Protein AF-A0AAV3Y6D6-F1 (afdb_monomer)

Sequence (260 aa):
MPSSRRRRSGSYNSISSISNSSSQRLLNLTISRRFLTTCAPITVNADLSLRSMGPISELDMIYTLDCYFRQRWLDTRLAMNVSLENLTLGIKILERIWHPDTVFYNGQQSYLHAITSHNRFLRIAADGTVLFSQRLTIRATCVMHLENFPMDMQQCPLLFGSFAYSTDDVRYQWRYGPGGSIELAPDLRLSQFDLVGFPLTNYTGIVKGDHSKMMSGFQVFLKARALVARLKPVTEGFLQVFGRVSIQSATSSPEKERER

Solvent-accessible surface area (backbone atoms only — not comparable to full-atom values): 15493 Å² total; per-residue (Å²): 142,80,89,83,81,90,79,91,77,91,76,85,80,85,76,89,75,79,75,78,64,68,69,48,55,66,68,68,44,68,72,65,84,79,81,77,85,57,100,60,45,50,56,36,32,32,36,37,37,41,46,33,41,50,70,68,39,84,89,78,26,34,39,26,37,35,29,39,46,34,40,33,37,76,38,72,88,62,38,44,103,51,98,54,70,64,48,80,52,67,63,76,55,58,81,50,47,94,72,85,60,72,40,52,80,47,42,61,76,56,50,74,59,84,69,84,68,61,62,53,48,41,35,38,28,31,77,8,39,35,39,42,36,34,56,39,46,42,27,29,50,28,83,69,69,66,89,50,65,63,80,31,68,37,68,34,59,49,40,32,30,52,72,88,49,33,47,71,51,37,33,60,44,55,66,55,44,69,87,55,22,67,42,75,40,96,77,53,44,57,75,64,46,43,83,76,48,59,59,55,45,81,44,80,43,73,52,98,58,104,48,48,30,34,32,36,32,36,36,38,32,34,32,48,34,70,74,59,52,59,51,67,55,45,66,58,50,49,52,61,63,60,64,67,75,74,84,88,88,90,87,81,86,86,82,88,89,80,89,133

Structure (mmCIF, N/CA/C/O backbone):
data_AF-A0AAV3Y6D6-F1
#
_entry.id   AF-A0AAV3Y6D6-F1
#
loop_
_atom_site.group_PDB
_atom_site.id
_atom_site.type_symbol
_atom_site.label_atom_id
_atom_site.label_alt_id
_atom_site.label_comp_id
_atom_site.label_asym_id
_atom_site.label_entity_id
_atom_site.label_seq_id
_atom_site.pdbx_PDB_ins_code
_atom_site.Cartn_x
_atom_site.Cartn_y
_atom_site.Cartn_z
_atom_site.occupancy
_atom_site.B_iso_or_equiv
_atom_site.auth_seq_id
_atom_site.auth_comp_id
_atom_site.auth_asym_id
_atom_site.auth_atom_id
_atom_site.pdbx_PDB_model_num
ATOM 1 N N . MET A 1 1 ? 79.283 -13.242 9.926 1.00 30.81 1 MET A N 1
ATOM 2 C CA . MET A 1 1 ? 78.228 -12.205 9.965 1.00 30.81 1 MET A CA 1
ATOM 3 C C . MET A 1 1 ? 77.092 -12.649 9.042 1.00 30.81 1 MET A C 1
ATOM 5 O O . MET A 1 1 ? 77.331 -12.743 7.844 1.00 30.81 1 MET A O 1
ATOM 9 N N . PRO A 1 2 ? 75.943 -13.075 9.600 1.00 32.25 2 PRO A N 1
ATOM 10 C CA . PRO A 1 2 ? 74.917 -13.874 8.920 1.00 32.25 2 PRO A CA 1
ATOM 11 C C . PRO A 1 2 ? 73.614 -13.113 8.582 1.00 32.25 2 PRO A C 1
ATOM 13 O O . PRO A 1 2 ? 73.296 -12.115 9.218 1.00 32.25 2 PRO A O 1
ATOM 16 N N . SER A 1 3 ? 72.787 -13.744 7.727 1.00 24.27 3 SER A N 1
ATOM 17 C CA . SER A 1 3 ? 71.303 -13.663 7.670 1.00 24.27 3 SER A CA 1
ATOM 18 C C . SER A 1 3 ? 70.689 -12.356 7.097 1.00 24.27 3 SER A C 1
ATOM 20 O O . SER A 1 3 ? 71.276 -11.299 7.219 1.00 24.27 3 SER A O 1
ATOM 22 N N . SER A 1 4 ? 69.512 -12.290 6.455 1.00 27.69 4 SER A N 1
ATOM 23 C CA . SER A 1 4 ? 68.326 -13.151 6.495 1.00 27.69 4 SER A CA 1
ATOM 24 C C . SER A 1 4 ? 67.285 -12.800 5.395 1.00 27.69 4 SER A C 1
ATOM 26 O O . SER A 1 4 ? 67.116 -11.653 5.008 1.00 27.69 4 SER A O 1
ATOM 28 N N . ARG A 1 5 ? 66.563 -13.846 4.957 1.00 29.16 5 ARG A N 1
ATOM 29 C CA . ARG A 1 5 ? 65.108 -13.983 4.675 1.00 29.16 5 ARG A CA 1
ATOM 30 C C . ARG A 1 5 ? 64.307 -13.015 3.768 1.00 29.16 5 ARG A C 1
ATOM 32 O O . ARG A 1 5 ? 64.013 -11.875 4.095 1.00 29.16 5 ARG A O 1
ATOM 39 N N . ARG A 1 6 ? 63.705 -13.667 2.755 1.00 38.00 6 ARG A N 1
ATOM 40 C CA . ARG A 1 6 ? 62.405 -13.421 2.084 1.00 38.00 6 ARG A CA 1
ATOM 41 C C . ARG A 1 6 ? 61.330 -12.705 2.926 1.00 38.00 6 ARG A C 1
ATOM 43 O O . ARG A 1 6 ? 60.967 -13.197 3.994 1.00 38.00 6 ARG A O 1
ATOM 50 N N . ARG A 1 7 ? 60.608 -11.779 2.278 1.00 26.61 7 ARG A N 1
ATOM 51 C CA . ARG A 1 7 ? 59.138 -11.655 2.366 1.00 26.61 7 ARG A CA 1
ATOM 52 C C . ARG A 1 7 ? 58.535 -11.376 0.983 1.00 26.61 7 ARG A C 1
ATOM 54 O O . ARG A 1 7 ? 58.947 -10.455 0.294 1.00 26.61 7 ARG A O 1
ATOM 61 N N . ARG A 1 8 ? 57.559 -12.206 0.597 1.00 34.25 8 ARG A N 1
ATOM 62 C CA . ARG A 1 8 ? 56.572 -11.923 -0.455 1.00 34.25 8 ARG A CA 1
ATOM 63 C C . ARG A 1 8 ? 55.578 -10.900 0.103 1.00 34.25 8 ARG A C 1
ATOM 65 O O . ARG A 1 8 ? 55.049 -11.126 1.188 1.00 34.25 8 ARG A O 1
ATOM 72 N N . SER A 1 9 ? 55.262 -9.863 -0.659 1.00 27.67 9 SER A N 1
ATOM 73 C CA . SER A 1 9 ? 54.036 -9.076 -0.502 1.00 27.67 9 SER A CA 1
ATOM 74 C C . SER A 1 9 ? 53.507 -8.775 -1.896 1.00 27.67 9 SER A C 1
ATOM 76 O O . SER A 1 9 ? 54.205 -8.172 -2.709 1.00 27.67 9 SER A O 1
ATOM 78 N N . GLY A 1 10 ? 52.316 -9.298 -2.182 1.00 31.31 10 GLY A N 1
ATOM 79 C CA . GLY A 1 10 ? 51.640 -9.120 -3.456 1.00 31.31 10 GLY A CA 1
ATOM 80 C C . GLY A 1 10 ? 51.345 -7.652 -3.726 1.00 31.31 10 GLY A C 1
ATOM 81 O O . GLY A 1 10 ? 50.989 -6.905 -2.817 1.00 31.31 10 GLY A O 1
ATOM 82 N N . SER A 1 11 ? 51.475 -7.268 -4.990 1.00 26.91 11 SER A N 1
ATOM 83 C CA . SER A 1 11 ? 50.880 -6.047 -5.503 1.00 26.91 11 SER A CA 1
ATOM 84 C C . SER A 1 11 ? 49.980 -6.420 -6.671 1.00 26.91 11 SER A C 1
ATOM 86 O O . SER A 1 11 ? 50.333 -7.232 -7.523 1.00 26.91 11 SER A O 1
ATOM 88 N N . TYR A 1 12 ? 48.776 -5.881 -6.578 1.00 24.69 12 TYR A N 1
ATOM 89 C CA . TYR A 1 12 ? 47.593 -6.070 -7.391 1.00 24.69 12 TYR A CA 1
ATOM 90 C C . TYR A 1 12 ? 47.874 -6.143 -8.897 1.00 24.69 12 TYR A C 1
ATOM 92 O O . TYR A 1 12 ? 48.221 -5.144 -9.522 1.00 24.69 12 TYR A O 1
ATOM 100 N N . ASN A 1 13 ? 47.603 -7.304 -9.497 1.00 26.92 13 ASN A N 1
ATOM 101 C CA . ASN A 1 13 ? 47.315 -7.367 -10.923 1.00 26.92 13 ASN A CA 1
ATOM 102 C C . ASN A 1 13 ? 45.945 -6.724 -11.153 1.00 26.92 13 ASN A C 1
ATOM 104 O O . ASN A 1 13 ? 44.907 -7.252 -10.753 1.00 26.92 13 ASN A O 1
ATOM 108 N N . SER A 1 14 ? 45.969 -5.570 -11.806 1.00 33.50 14 SER A N 1
ATOM 109 C CA . SER A 1 14 ? 44.836 -4.951 -12.476 1.00 33.50 14 SER A CA 1
ATOM 110 C C . SER A 1 14 ? 44.269 -5.911 -13.526 1.00 33.50 14 SER A C 1
ATOM 112 O O . SER A 1 14 ? 44.719 -5.937 -14.669 1.00 33.50 14 SER A O 1
ATOM 114 N N . ILE A 1 15 ? 43.277 -6.713 -13.140 1.00 32.81 15 ILE A N 1
ATOM 115 C CA . ILE A 1 15 ? 42.399 -7.420 -14.077 1.00 32.81 15 ILE A CA 1
ATOM 116 C C . ILE A 1 15 ? 41.128 -6.583 -14.194 1.00 32.81 15 ILE A C 1
ATOM 118 O O . ILE A 1 15 ? 40.090 -6.850 -13.593 1.00 32.81 15 ILE A O 1
ATOM 122 N N . SER A 1 16 ? 41.248 -5.497 -14.949 1.00 33.62 16 SER A N 1
ATOM 123 C CA . SER A 1 16 ? 40.124 -4.753 -15.500 1.00 33.62 16 SER A CA 1
ATOM 124 C C . SER A 1 16 ? 39.615 -5.493 -16.737 1.00 33.62 16 SER A C 1
ATOM 126 O O . SER A 1 16 ? 39.924 -5.111 -17.862 1.00 33.62 16 SER A O 1
ATOM 128 N N . SER A 1 17 ? 38.873 -6.583 -16.547 1.00 33.78 17 SER A N 1
ATOM 129 C CA . SER A 1 17 ? 38.180 -7.258 -17.654 1.00 33.78 17 SER A CA 1
ATOM 130 C C . SER A 1 17 ? 37.093 -8.211 -17.156 1.00 33.78 17 SER A C 1
ATOM 132 O O . SER A 1 17 ? 37.104 -9.406 -17.431 1.00 33.78 17 SER A O 1
ATOM 134 N N . ILE A 1 18 ? 36.095 -7.670 -16.455 1.00 36.81 18 ILE A N 1
ATOM 135 C CA . ILE A 1 18 ? 34.784 -8.324 -16.357 1.00 36.81 18 ILE A CA 1
ATOM 136 C C . ILE A 1 18 ? 33.767 -7.419 -17.056 1.00 36.81 18 ILE A C 1
ATOM 138 O O . ILE A 1 18 ? 33.307 -6.420 -16.511 1.00 36.81 18 ILE A O 1
ATOM 142 N N . SER A 1 19 ? 33.526 -7.765 -18.324 1.00 35.34 19 SER A N 1
ATOM 143 C CA . SER A 1 19 ? 32.347 -7.490 -19.158 1.00 35.34 19 SER A CA 1
ATOM 144 C C . SER A 1 19 ? 31.499 -6.260 -18.795 1.00 35.34 19 SER A C 1
ATOM 146 O O . SER A 1 19 ? 30.517 -6.323 -18.055 1.00 35.34 19 SER A O 1
ATOM 148 N N . ASN A 1 20 ? 31.844 -5.153 -19.442 1.00 41.91 20 ASN A N 1
ATOM 149 C CA . ASN A 1 20 ? 31.208 -3.839 -19.391 1.00 41.91 20 ASN A CA 1
ATOM 150 C C . ASN A 1 20 ? 29.874 -3.733 -20.174 1.00 41.91 20 ASN A C 1
ATOM 152 O O . ASN A 1 20 ? 29.588 -2.690 -20.740 1.00 41.91 20 ASN A O 1
ATOM 156 N N . SER A 1 21 ? 29.027 -4.766 -20.246 1.00 46.66 21 SER A N 1
ATOM 157 C CA . SER A 1 21 ? 27.774 -4.677 -21.033 1.00 46.66 21 SER A CA 1
ATOM 158 C C . SER A 1 21 ? 26.508 -4.539 -20.180 1.00 46.66 21 SER A C 1
ATOM 160 O O . SER A 1 21 ? 25.654 -3.708 -20.487 1.00 46.66 21 SER A O 1
ATOM 162 N N . SER A 1 22 ? 26.392 -5.277 -19.074 1.00 48.16 22 SER A N 1
ATOM 163 C CA . SER A 1 22 ? 25.185 -5.259 -18.226 1.00 48.16 22 SER A CA 1
ATOM 164 C C . SER A 1 22 ? 25.216 -4.127 -17.193 1.00 48.16 22 SER A C 1
ATOM 166 O O . SER A 1 22 ? 24.250 -3.381 -17.041 1.00 48.16 22 SER A O 1
ATOM 168 N N . SER A 1 23 ? 26.360 -3.938 -16.528 1.00 44.88 23 SER A N 1
ATOM 169 C CA . SER A 1 23 ? 26.545 -2.909 -15.494 1.00 44.88 23 SER A CA 1
ATOM 170 C C . SER A 1 23 ? 26.607 -1.487 -16.067 1.00 44.88 23 SER A C 1
ATOM 172 O O . SER A 1 23 ? 26.213 -0.540 -15.392 1.00 44.88 23 SER A O 1
ATOM 174 N N . GLN A 1 24 ? 27.051 -1.326 -17.322 1.00 44.09 24 GLN A N 1
ATOM 175 C CA . GLN A 1 24 ? 27.096 -0.025 -18.005 1.00 44.09 24 GLN A CA 1
ATOM 176 C C . GLN A 1 24 ? 25.732 0.431 -18.541 1.00 44.09 24 GLN A C 1
ATOM 178 O O . GLN A 1 24 ? 25.458 1.629 -18.532 1.00 44.09 24 GLN A O 1
ATOM 183 N N . ARG A 1 25 ? 24.823 -0.487 -18.912 1.00 50.31 25 ARG A N 1
ATOM 184 C CA . ARG A 1 25 ? 23.432 -0.116 -19.250 1.00 50.31 25 ARG A CA 1
ATOM 185 C C . ARG A 1 25 ? 22.710 0.517 -18.061 1.00 50.31 25 ARG A C 1
ATOM 187 O O . ARG A 1 25 ? 22.011 1.507 -18.235 1.00 50.31 25 ARG A O 1
ATOM 194 N N . LEU A 1 26 ? 22.958 0.012 -16.850 1.00 50.72 26 LEU A N 1
ATOM 195 C CA . LEU A 1 26 ? 22.418 0.575 -15.607 1.00 50.72 26 LEU A CA 1
ATOM 196 C C . LEU A 1 26 ? 23.008 1.954 -15.252 1.00 50.72 26 LEU A C 1
ATOM 198 O O . LEU A 1 26 ? 22.409 2.685 -14.466 1.00 50.72 26 LEU A O 1
ATOM 202 N N . LEU A 1 27 ? 24.175 2.312 -15.801 1.00 49.69 27 LEU A N 1
ATOM 203 C CA . LEU A 1 27 ? 24.842 3.600 -15.571 1.00 49.69 27 LEU A CA 1
ATOM 204 C C . LEU A 1 27 ? 24.365 4.703 -16.534 1.00 49.69 27 LEU A C 1
ATOM 206 O O . LEU A 1 27 ? 24.405 5.867 -16.154 1.00 49.69 27 LEU A O 1
ATOM 210 N N . ASN A 1 28 ? 23.855 4.343 -17.720 1.00 46.78 28 ASN A N 1
ATOM 211 C CA . ASN A 1 28 ? 23.271 5.279 -18.696 1.00 46.78 28 ASN A CA 1
ATOM 212 C C . ASN A 1 28 ? 21.752 5.471 -18.552 1.00 46.78 28 ASN A C 1
ATOM 214 O O . ASN A 1 28 ? 21.153 6.226 -19.318 1.00 46.78 28 ASN A O 1
ATOM 218 N N . LEU A 1 29 ? 21.117 4.834 -17.563 1.00 50.53 29 LEU A N 1
ATOM 219 C CA . LEU A 1 29 ? 19.759 5.173 -17.134 1.00 50.53 29 LEU A CA 1
ATOM 220 C C . LEU A 1 29 ? 19.800 6.485 -16.338 1.00 50.53 29 LEU A C 1
ATOM 222 O O . LEU A 1 29 ? 19.485 6.532 -15.151 1.00 50.53 29 LEU A O 1
ATOM 226 N N . THR A 1 30 ? 20.218 7.572 -16.988 1.00 49.31 30 THR A N 1
ATOM 227 C CA . THR A 1 30 ? 19.942 8.919 -16.501 1.00 49.31 30 THR A CA 1
ATOM 228 C C . THR A 1 30 ? 18.428 9.025 -16.449 1.00 49.31 30 THR A C 1
ATOM 230 O O . THR A 1 30 ? 17.753 8.997 -17.478 1.00 49.31 30 THR A O 1
ATOM 233 N N . ILE A 1 31 ? 17.922 9.018 -15.219 1.00 50.78 31 ILE A N 1
ATOM 234 C CA . ILE A 1 31 ? 16.525 8.946 -14.807 1.00 50.78 31 ILE A CA 1
ATOM 235 C C . ILE A 1 31 ? 15.711 9.955 -15.616 1.00 50.78 31 ILE A C 1
ATOM 237 O O . ILE A 1 31 ? 15.596 11.128 -15.258 1.00 50.78 31 ILE A O 1
ATOM 241 N N . SER A 1 32 ? 15.144 9.498 -16.731 1.00 46.19 32 SER A N 1
ATOM 242 C CA . SER A 1 32 ? 14.140 10.253 -17.458 1.00 46.19 32 SER A CA 1
ATOM 243 C C . SER A 1 32 ? 12.895 10.257 -16.580 1.00 46.19 32 SER A C 1
ATOM 245 O O . SER A 1 32 ? 12.089 9.324 -16.570 1.00 46.19 32 SER A O 1
ATOM 247 N N . ARG A 1 33 ? 12.784 11.303 -15.757 1.00 50.53 33 ARG A N 1
ATOM 248 C CA . ARG A 1 33 ? 11.497 11.775 -15.258 1.00 50.53 33 ARG A CA 1
ATOM 249 C C . ARG A 1 33 ? 10.622 11.974 -16.498 1.00 50.53 33 ARG A C 1
ATOM 251 O O . ARG A 1 33 ? 10.912 12.873 -17.279 1.00 50.53 33 ARG A O 1
ATOM 258 N N . ARG A 1 34 ? 9.565 11.164 -16.622 1.00 53.56 34 ARG A N 1
ATOM 259 C CA . ARG A 1 34 ? 8.586 11.077 -17.729 1.00 53.56 34 ARG A CA 1
ATOM 260 C C . ARG A 1 34 ? 8.959 10.081 -18.830 1.00 53.56 34 ARG A C 1
ATOM 262 O O . ARG A 1 34 ? 9.468 10.444 -19.882 1.00 53.56 34 ARG A O 1
ATOM 269 N N . PHE A 1 35 ? 8.582 8.825 -18.612 1.00 48.88 35 PHE A N 1
ATOM 270 C CA . PHE A 1 35 ? 8.421 7.843 -19.680 1.00 48.88 35 PHE A CA 1
ATOM 271 C C . PHE A 1 35 ? 6.937 7.469 -19.762 1.00 48.88 35 PHE A C 1
ATOM 273 O O . PHE A 1 35 ? 6.498 6.488 -19.179 1.00 48.88 35 PHE A O 1
ATOM 280 N N . LEU A 1 36 ? 6.164 8.311 -20.447 1.00 50.81 36 LEU A N 1
ATOM 281 C CA . LEU A 1 36 ? 4.832 7.976 -20.963 1.00 50.81 36 LEU A CA 1
ATOM 282 C C . LEU A 1 36 ? 4.900 7.951 -22.494 1.00 50.81 36 LEU A C 1
ATOM 284 O O . LEU A 1 36 ? 4.102 8.568 -23.186 1.00 50.81 36 LEU A O 1
ATOM 288 N N . THR A 1 37 ? 5.944 7.328 -23.045 1.00 50.78 37 THR A N 1
ATOM 289 C CA . THR A 1 37 ? 6.105 7.175 -24.501 1.00 50.78 37 THR A CA 1
ATOM 290 C C . THR A 1 37 ? 5.348 5.959 -25.035 1.00 50.78 37 THR A C 1
ATOM 292 O O . THR A 1 37 ? 5.258 5.777 -26.246 1.00 50.78 37 THR A O 1
ATOM 295 N N . THR A 1 38 ? 4.776 5.131 -24.156 1.00 55.72 38 THR A N 1
ATOM 296 C CA . THR A 1 38 ? 3.831 4.079 -24.527 1.00 55.72 38 THR A CA 1
ATOM 297 C C . THR A 1 38 ? 2.415 4.627 -24.422 1.00 55.72 38 THR A C 1
ATOM 299 O O . THR A 1 38 ? 2.029 5.154 -23.387 1.00 55.72 38 THR A O 1
ATOM 302 N N . CYS A 1 39 ? 1.611 4.449 -25.471 1.00 66.31 39 CYS A N 1
ATOM 303 C CA . CYS A 1 39 ? 0.191 4.834 -25.502 1.00 66.31 39 CYS A CA 1
ATOM 304 C C . CYS A 1 39 ? -0.684 4.007 -24.524 1.00 66.31 39 CYS A C 1
ATOM 306 O O . CYS A 1 39 ? -1.899 4.161 -24.486 1.00 66.31 39 CYS A O 1
ATOM 308 N N . ALA A 1 40 ? -0.068 3.104 -23.750 1.00 83.50 40 ALA A N 1
ATOM 309 C CA . ALA A 1 40 ? -0.715 2.223 -22.792 1.00 83.50 40 ALA A CA 1
ATOM 310 C C . ALA A 1 40 ? -0.155 2.442 -21.370 1.00 83.50 40 ALA A C 1
ATOM 312 O O . ALA A 1 40 ? 1.062 2.616 -21.224 1.00 83.50 40 ALA A O 1
ATOM 313 N N . PRO A 1 41 ? -1.015 2.372 -20.337 1.00 86.88 41 PRO A N 1
ATOM 314 C CA . PRO A 1 41 ? -0.625 2.547 -18.942 1.00 86.88 41 PRO A CA 1
ATOM 315 C C . PRO A 1 41 ? 0.241 1.400 -18.428 1.00 86.88 41 PRO A C 1
ATOM 317 O O . PRO A 1 41 ? 0.026 0.226 -18.749 1.00 86.88 41 PRO A O 1
ATOM 320 N N . ILE A 1 42 ? 1.156 1.729 -17.520 1.00 89.25 42 ILE A N 1
ATOM 321 C CA . ILE A 1 42 ? 1.931 0.745 -16.768 1.00 89.25 42 ILE A CA 1
ATOM 322 C C . ILE A 1 42 ? 1.015 0.090 -15.738 1.00 89.25 42 ILE A C 1
ATOM 324 O O . ILE A 1 42 ? 0.429 0.749 -14.878 1.00 89.25 42 ILE A O 1
ATOM 328 N N . THR A 1 43 ? 0.910 -1.233 -15.803 1.00 91.50 43 THR A N 1
ATOM 329 C CA . THR A 1 43 ? 0.116 -1.997 -14.842 1.00 91.50 43 THR A CA 1
ATOM 330 C C . THR A 1 43 ? 0.992 -2.464 -13.681 1.00 91.50 43 THR A C 1
ATOM 332 O O . THR A 1 43 ? 1.979 -3.173 -13.881 1.00 91.50 43 THR A O 1
ATOM 335 N N . VAL A 1 44 ? 0.626 -2.062 -12.464 1.00 93.00 44 VAL A N 1
ATOM 336 C CA . VAL A 1 44 ? 1.310 -2.409 -11.216 1.00 93.00 44 VAL A CA 1
ATOM 337 C C . VAL A 1 44 ? 0.484 -3.447 -10.463 1.00 93.00 44 VAL A C 1
ATOM 339 O O . VAL A 1 44 ? -0.590 -3.163 -9.931 1.00 93.00 44 VAL A O 1
ATOM 342 N N . ASN A 1 45 ? 1.015 -4.664 -10.392 1.00 93.81 45 ASN A N 1
ATOM 343 C CA . ASN A 1 45 ? 0.413 -5.784 -9.684 1.00 93.81 45 ASN A CA 1
ATOM 344 C C . ASN A 1 45 ? 0.821 -5.743 -8.215 1.00 93.81 45 ASN A C 1
ATOM 346 O O . ASN A 1 45 ? 1.983 -5.997 -7.886 1.00 93.81 45 ASN A O 1
ATOM 350 N N . ALA A 1 46 ? -0.135 -5.456 -7.342 1.00 92.75 46 ALA A N 1
ATOM 351 C CA . ALA A 1 46 ? 0.065 -5.402 -5.906 1.00 92.75 46 ALA A CA 1
ATOM 352 C C . ALA A 1 46 ? -0.421 -6.683 -5.219 1.00 92.75 46 ALA A C 1
ATOM 354 O O . ALA A 1 46 ? -1.402 -7.317 -5.626 1.00 92.75 46 ALA A O 1
ATOM 355 N N . ASP A 1 47 ? 0.268 -7.049 -4.148 1.00 92.81 47 ASP A N 1
ATOM 356 C CA . ASP A 1 47 ? -0.174 -8.057 -3.199 1.00 92.81 47 ASP A CA 1
ATOM 357 C C . ASP A 1 47 ? 0.447 -7.790 -1.819 1.00 92.81 47 ASP A C 1
ATOM 359 O O . ASP A 1 47 ? 1.458 -7.089 -1.691 1.00 92.81 47 ASP A O 1
ATOM 363 N N . LEU A 1 48 ? -0.195 -8.297 -0.772 1.00 90.38 48 LEU A N 1
ATOM 364 C CA . LEU A 1 48 ? 0.108 -7.942 0.608 1.00 90.38 48 LEU A CA 1
ATOM 365 C C . LEU A 1 48 ? 0.214 -9.200 1.464 1.00 90.38 48 LEU A C 1
ATOM 367 O O . LEU A 1 48 ? -0.639 -10.076 1.392 1.00 90.38 48 LEU A O 1
ATOM 371 N N . SER A 1 49 ? 1.247 -9.277 2.299 1.00 91.50 49 SER A N 1
ATOM 372 C CA . SER A 1 49 ? 1.361 -10.304 3.335 1.00 91.50 49 SER A CA 1
ATOM 373 C C . SER A 1 49 ? 1.221 -9.658 4.709 1.00 91.50 49 SER A C 1
ATOM 375 O O . SER A 1 49 ? 2.079 -8.875 5.122 1.00 91.50 49 SER A O 1
ATOM 377 N N . LEU A 1 50 ? 0.116 -9.942 5.398 1.00 89.94 50 LEU A N 1
ATOM 378 C CA . LEU A 1 50 ? -0.218 -9.365 6.696 1.00 89.94 50 LEU A CA 1
ATOM 379 C C . LEU A 1 50 ? 0.498 -10.137 7.807 1.00 89.94 50 LEU A C 1
ATOM 381 O O . LEU A 1 50 ? 0.325 -11.347 7.940 1.00 89.94 50 LEU A O 1
ATOM 385 N N . ARG A 1 51 ? 1.300 -9.436 8.613 1.00 89.94 51 ARG A N 1
ATOM 386 C CA . ARG A 1 51 ? 2.098 -10.018 9.705 1.00 89.94 51 ARG A CA 1
ATOM 387 C C . ARG A 1 51 ? 1.454 -9.779 11.062 1.00 89.94 51 ARG A C 1
ATOM 389 O O . ARG A 1 51 ? 1.409 -10.682 11.896 1.00 89.94 51 ARG A O 1
ATOM 396 N N . SER A 1 52 ? 0.947 -8.575 11.288 1.00 88.88 52 SER A N 1
ATOM 397 C CA . SER A 1 52 ? 0.191 -8.251 12.493 1.00 88.88 52 SER A CA 1
ATOM 398 C C . SER A 1 52 ? -0.768 -7.096 12.255 1.00 88.88 52 SER A C 1
ATOM 400 O O . SER A 1 52 ? -0.616 -6.303 11.323 1.00 88.88 52 SER A O 1
ATOM 402 N N . MET A 1 53 ? -1.764 -7.008 13.129 1.00 86.75 53 MET A N 1
ATOM 403 C CA . MET A 1 53 ? -2.696 -5.895 13.183 1.00 86.75 53 MET A CA 1
ATOM 404 C C . MET A 1 53 ? -2.881 -5.450 14.632 1.00 86.75 53 MET A C 1
ATOM 406 O O . MET A 1 53 ? -3.158 -6.262 15.518 1.00 86.75 53 MET A O 1
ATOM 410 N N . GLY A 1 54 ? -2.720 -4.152 14.861 1.00 79.69 54 GLY A N 1
ATOM 411 C CA . GLY A 1 54 ? -2.829 -3.512 16.165 1.00 79.69 54 GLY A CA 1
ATOM 412 C C . GLY A 1 54 ? -1.662 -2.559 16.462 1.00 79.69 54 GLY A C 1
ATOM 413 O O . GLY A 1 54 ? -0.603 -2.669 15.839 1.00 79.69 54 GLY A O 1
ATOM 414 N N . PRO A 1 55 ? -1.829 -1.625 17.417 1.00 82.88 55 PRO A N 1
ATOM 415 C CA . PRO A 1 55 ? -3.052 -1.351 18.178 1.00 82.88 55 PRO A CA 1
ATOM 416 C C . PRO A 1 55 ? -4.130 -0.654 17.332 1.00 82.88 55 PRO A C 1
ATOM 418 O O . PRO A 1 55 ? -3.835 -0.035 16.304 1.00 82.88 55 PRO A O 1
ATOM 421 N N . ILE A 1 56 ? -5.381 -0.785 17.772 1.00 86.62 56 ILE A N 1
ATOM 422 C CA . ILE A 1 56 ? -6.540 -0.078 17.221 1.00 86.62 56 ILE A CA 1
ATOM 423 C C . ILE A 1 56 ? -7.008 0.909 18.291 1.00 86.62 56 ILE A C 1
ATOM 425 O O . ILE A 1 56 ? -7.197 0.511 19.438 1.00 86.62 56 ILE A O 1
ATOM 429 N N . SER A 1 57 ? -7.127 2.183 17.926 1.00 87.25 57 SER A N 1
ATOM 430 C CA . SER A 1 57 ? -7.622 3.256 18.789 1.00 87.25 57 SER A CA 1
ATOM 431 C C . SER A 1 57 ? -9.039 3.604 18.356 1.00 87.25 57 SER A C 1
ATOM 433 O O . SER A 1 57 ? -9.235 4.198 17.294 1.00 87.25 57 SER A O 1
ATOM 435 N N . GLU A 1 58 ? -10.020 3.219 19.170 1.00 86.81 58 GLU A N 1
ATOM 436 C CA . GLU A 1 58 ? -11.425 3.581 18.966 1.00 86.81 58 GLU A CA 1
ATOM 437 C C . GLU A 1 58 ? -11.657 5.086 19.198 1.00 86.81 58 GLU A C 1
ATOM 439 O O . GLU A 1 58 ? -12.547 5.672 18.591 1.00 86.81 58 GLU A O 1
ATOM 444 N N . LEU A 1 59 ? -10.829 5.723 20.041 1.00 87.50 59 LEU A N 1
ATOM 445 C CA . LEU A 1 59 ? -10.885 7.163 20.322 1.00 87.50 59 LEU A CA 1
ATOM 446 C C . LEU A 1 59 ? -10.368 7.995 19.146 1.00 87.50 59 LEU A C 1
ATOM 448 O O . LEU A 1 59 ? -11.011 8.959 18.741 1.00 87.50 59 LEU A O 1
ATOM 452 N N . ASP A 1 60 ? -9.216 7.611 18.588 1.00 87.88 60 ASP A N 1
ATOM 453 C CA . ASP A 1 60 ? -8.592 8.355 17.488 1.00 87.88 60 ASP A CA 1
ATOM 454 C C . ASP A 1 60 ? -9.111 7.924 16.113 1.00 87.88 60 ASP A C 1
ATOM 456 O O . ASP A 1 60 ? -8.753 8.538 15.109 1.00 87.88 60 ASP A O 1
ATOM 460 N N . MET A 1 61 ? -9.924 6.862 16.045 1.00 90.06 61 MET A N 1
ATOM 461 C CA . MET A 1 61 ? -10.400 6.267 14.792 1.00 90.06 61 MET A CA 1
ATOM 462 C C . MET A 1 61 ? -9.234 5.795 13.902 1.00 90.06 61 MET A C 1
ATOM 464 O O . MET A 1 61 ? -9.216 6.009 12.687 1.00 90.06 61 MET A O 1
ATOM 468 N N . ILE A 1 62 ? -8.220 5.162 14.507 1.00 87.75 62 ILE A N 1
ATOM 469 C CA . ILE A 1 62 ? -6.984 4.723 13.834 1.00 87.75 62 ILE A CA 1
ATOM 470 C C . ILE A 1 62 ? -6.757 3.234 14.062 1.00 87.75 62 ILE A C 1
ATOM 472 O O . ILE A 1 62 ? -6.895 2.727 15.173 1.00 87.75 62 ILE A O 1
ATOM 476 N N . TYR A 1 63 ? -6.292 2.543 13.027 1.00 87.75 63 TYR A N 1
ATOM 477 C CA . TYR A 1 63 ? -5.743 1.200 13.150 1.00 87.75 63 TYR A CA 1
ATOM 478 C C . TYR A 1 63 ? -4.328 1.124 12.581 1.00 87.75 63 TYR A C 1
ATOM 480 O O . TYR A 1 63 ? -3.950 1.872 11.678 1.00 87.75 63 TYR A O 1
ATOM 488 N N . THR A 1 64 ? -3.537 0.206 13.133 1.00 87.75 64 THR A N 1
ATOM 489 C CA . THR A 1 64 ? -2.160 -0.045 12.701 1.00 87.75 64 THR A CA 1
ATOM 490 C C . THR A 1 64 ? -2.045 -1.443 12.110 1.00 87.75 64 THR A C 1
ATOM 492 O O . THR A 1 64 ? -2.588 -2.399 12.665 1.00 87.75 64 THR A O 1
ATOM 495 N N . LEU A 1 65 ? -1.328 -1.576 10.999 1.00 87.62 65 LEU A N 1
ATOM 496 C CA . LEU A 1 65 ? -1.052 -2.852 10.343 1.00 87.62 65 LEU A CA 1
ATOM 497 C C . LEU A 1 65 ? 0.439 -2.977 10.010 1.00 87.62 65 LEU A C 1
ATOM 499 O O . LEU A 1 65 ? 1.036 -2.032 9.502 1.00 87.62 65 LEU A O 1
ATOM 503 N N . ASP A 1 66 ? 1.030 -4.141 10.272 1.00 89.06 66 ASP A N 1
ATOM 504 C CA . ASP A 1 66 ? 2.387 -4.498 9.840 1.00 89.06 66 ASP A CA 1
ATOM 505 C C . ASP A 1 66 ? 2.277 -5.533 8.722 1.00 89.06 66 ASP A C 1
ATOM 507 O O . ASP A 1 66 ? 1.669 -6.600 8.882 1.00 89.06 66 ASP A O 1
ATOM 511 N N . CYS A 1 67 ? 2.839 -5.211 7.564 1.00 89.19 67 CYS A N 1
ATOM 512 C CA . CYS A 1 67 ? 2.740 -6.055 6.386 1.00 89.19 67 CYS A CA 1
ATOM 513 C C . CYS A 1 67 ? 3.993 -5.991 5.515 1.00 89.19 67 CYS A C 1
ATOM 515 O O . CYS A 1 67 ? 4.760 -5.027 5.542 1.00 89.19 67 CYS A O 1
ATOM 517 N N . TYR A 1 68 ? 4.168 -7.011 4.681 1.00 91.56 68 TYR A N 1
ATOM 518 C CA . TYR A 1 68 ? 5.002 -6.910 3.492 1.00 91.56 68 TYR A CA 1
ATOM 519 C C . TYR A 1 68 ? 4.129 -6.502 2.313 1.00 91.56 68 TYR A C 1
ATOM 521 O O . TYR A 1 68 ? 3.232 -7.241 1.911 1.00 91.56 68 TYR A O 1
ATOM 529 N N . PHE A 1 69 ? 4.415 -5.338 1.745 1.00 91.56 69 PHE A N 1
ATOM 530 C CA . PHE A 1 69 ? 3.758 -4.845 0.547 1.00 91.56 69 PHE A CA 1
ATOM 531 C C . PHE A 1 69 ? 4.632 -5.138 -0.670 1.00 91.56 69 PHE A C 1
ATOM 533 O O . PHE A 1 69 ? 5.787 -4.701 -0.734 1.00 91.56 69 PHE A O 1
ATOM 540 N N . ARG A 1 70 ? 4.089 -5.908 -1.616 1.00 94.06 70 ARG A N 1
ATOM 541 C CA . ARG A 1 70 ? 4.786 -6.385 -2.810 1.00 94.06 70 ARG A CA 1
ATOM 542 C C . ARG A 1 70 ? 4.153 -5.754 -4.044 1.00 94.06 70 ARG A C 1
ATOM 544 O O . ARG A 1 70 ? 2.938 -5.761 -4.205 1.00 94.06 70 ARG A O 1
ATOM 551 N N . GLN A 1 71 ? 4.995 -5.222 -4.917 1.00 94.31 71 GLN A N 1
ATOM 552 C CA . GLN A 1 71 ? 4.609 -4.596 -6.173 1.00 94.31 71 GLN A CA 1
ATOM 553 C C . GLN A 1 71 ? 5.380 -5.238 -7.317 1.00 94.31 71 GLN A C 1
ATOM 555 O O . GLN A 1 71 ? 6.582 -5.494 -7.195 1.00 94.31 71 GLN A O 1
ATOM 560 N N . ARG A 1 72 ? 4.691 -5.500 -8.429 1.00 95.25 72 ARG A N 1
ATOM 561 C CA . ARG A 1 72 ? 5.299 -6.000 -9.661 1.00 95.25 72 ARG A CA 1
ATOM 562 C C . ARG A 1 72 ? 4.879 -5.177 -10.859 1.00 95.25 72 ARG A C 1
ATOM 564 O O . ARG A 1 72 ? 3.689 -4.975 -11.066 1.00 95.25 72 ARG A O 1
ATOM 571 N N . TRP A 1 73 ? 5.848 -4.758 -11.656 1.00 93.94 73 TRP A N 1
ATOM 572 C CA . TRP A 1 73 ? 5.614 -4.083 -12.928 1.00 93.94 73 TRP A CA 1
ATOM 573 C C . TRP A 1 73 ? 6.632 -4.567 -13.955 1.00 93.94 73 TRP A C 1
ATOM 575 O O . TRP A 1 73 ? 7.702 -5.060 -13.596 1.00 93.94 73 TRP A O 1
ATOM 585 N N . LEU A 1 74 ? 6.286 -4.440 -15.229 1.00 91.62 74 LEU A N 1
ATOM 586 C CA . LEU A 1 74 ? 7.177 -4.761 -16.334 1.00 91.62 74 LEU A CA 1
ATOM 587 C C . LEU A 1 74 ? 7.929 -3.498 -16.760 1.00 91.62 74 LEU A C 1
ATOM 589 O O . LEU A 1 74 ? 7.301 -2.497 -17.100 1.00 91.62 74 LEU A O 1
ATOM 593 N N . ASP A 1 75 ? 9.261 -3.549 -16.768 1.00 88.62 75 ASP A N 1
ATOM 594 C CA . ASP A 1 75 ? 10.110 -2.526 -17.382 1.00 88.62 75 ASP A CA 1
ATOM 595 C C . ASP A 1 75 ? 11.032 -3.191 -18.408 1.00 88.62 75 ASP A C 1
ATOM 597 O O . ASP A 1 75 ? 12.064 -3.778 -18.078 1.00 88.62 75 ASP A O 1
ATOM 601 N N . THR A 1 76 ? 10.662 -3.084 -19.684 1.00 86.50 76 THR A N 1
ATOM 602 C CA . THR A 1 76 ? 11.375 -3.727 -20.799 1.00 86.50 76 THR A CA 1
ATOM 603 C C . THR A 1 76 ? 12.815 -3.236 -20.963 1.00 86.50 76 THR A C 1
ATOM 605 O O . THR A 1 76 ? 13.633 -3.926 -21.565 1.00 86.50 76 THR A O 1
ATOM 608 N N . ARG A 1 77 ? 13.177 -2.077 -20.394 1.00 84.25 77 ARG A N 1
ATOM 609 C CA . ARG A 1 77 ? 14.554 -1.547 -20.421 1.00 84.25 77 ARG A CA 1
ATOM 610 C C . ARG A 1 77 ? 15.485 -2.305 -19.479 1.00 84.25 77 ARG A C 1
ATOM 612 O O . ARG A 1 77 ? 16.701 -2.273 -19.663 1.00 84.25 77 ARG A O 1
ATOM 619 N N . LEU A 1 78 ? 14.913 -2.953 -18.465 1.00 84.75 78 LEU A N 1
ATOM 620 C CA . LEU A 1 78 ? 15.624 -3.778 -17.492 1.00 84.75 78 LEU A CA 1
ATOM 621 C C . LEU A 1 78 ? 15.689 -5.250 -17.920 1.00 84.75 78 LEU A C 1
ATOM 623 O O . LEU A 1 78 ? 16.292 -6.052 -17.208 1.00 84.75 78 LEU A O 1
ATOM 627 N N . ALA A 1 79 ? 15.106 -5.602 -19.072 1.00 85.38 79 ALA A N 1
ATOM 628 C CA . ALA A 1 79 ? 15.214 -6.938 -19.638 1.00 85.38 79 ALA A CA 1
ATOM 629 C C . ALA A 1 79 ? 16.680 -7.276 -19.944 1.00 85.38 79 ALA A C 1
ATOM 631 O O . ALA A 1 79 ? 17.444 -6.466 -20.486 1.00 85.38 79 ALA A O 1
ATOM 632 N N . MET A 1 80 ? 17.082 -8.487 -19.573 1.00 80.19 80 MET A N 1
ATOM 633 C CA . MET A 1 80 ? 18.457 -8.957 -19.687 1.00 80.19 80 MET A CA 1
ATOM 634 C C . MET A 1 80 ? 18.528 -10.091 -20.703 1.00 80.19 80 MET A C 1
ATOM 636 O O . MET A 1 80 ? 17.833 -11.092 -20.575 1.00 80.19 80 MET A O 1
ATOM 640 N N . ASN A 1 81 ? 19.453 -9.992 -21.657 1.00 70.38 81 ASN A N 1
ATOM 641 C CA . ASN A 1 81 ? 19.745 -11.068 -22.615 1.00 70.38 81 ASN A CA 1
ATOM 642 C C . ASN A 1 81 ? 20.641 -12.161 -21.995 1.00 70.38 81 ASN A C 1
ATOM 644 O O . ASN A 1 81 ? 21.585 -12.627 -22.628 1.00 70.38 81 ASN A O 1
ATOM 648 N N . VAL A 1 82 ? 20.421 -12.509 -20.727 1.00 67.69 82 VAL A N 1
ATOM 649 C CA . VAL A 1 82 ? 21.269 -13.439 -19.970 1.00 67.69 82 VAL A CA 1
ATOM 650 C C . VAL A 1 82 ? 20.425 -14.631 -19.530 1.00 67.69 82 VAL A C 1
ATOM 652 O O . VAL A 1 82 ? 19.291 -14.454 -19.108 1.00 67.69 82 VAL A O 1
ATOM 655 N N . SER A 1 83 ? 21.000 -15.837 -19.557 1.00 67.12 83 SER A N 1
ATOM 656 C CA . SER A 1 83 ? 20.365 -17.093 -19.106 1.00 67.12 83 SER A CA 1
ATOM 657 C C . SER A 1 83 ? 20.064 -17.157 -17.593 1.00 67.12 83 SER A C 1
ATOM 659 O O . SER A 1 83 ? 19.723 -18.219 -17.075 1.00 67.12 83 SER A O 1
ATOM 661 N N . LEU A 1 84 ? 20.241 -16.058 -16.856 1.00 66.38 84 LEU A N 1
ATOM 662 C CA . LEU A 1 84 ? 19.913 -15.977 -15.436 1.00 66.38 84 LEU A CA 1
ATOM 663 C C . LEU A 1 84 ? 18.425 -15.667 -15.298 1.00 66.38 84 LEU A C 1
ATOM 665 O O . LEU A 1 84 ? 17.976 -14.607 -15.723 1.00 66.38 84 LEU A O 1
ATOM 669 N N . GLU A 1 85 ? 17.672 -16.559 -14.659 1.00 70.31 85 GLU A N 1
ATOM 670 C CA . GLU A 1 85 ? 16.225 -16.383 -14.496 1.00 70.31 85 GLU A CA 1
ATOM 671 C C . GLU A 1 85 ? 15.869 -15.160 -13.638 1.00 70.31 85 GLU A C 1
ATOM 673 O O . GLU A 1 85 ? 14.867 -14.492 -13.890 1.00 70.31 85 GLU A O 1
ATOM 678 N N . ASN A 1 86 ? 16.678 -14.858 -12.614 1.00 73.44 86 ASN A N 1
ATOM 679 C CA . ASN A 1 86 ? 16.416 -13.779 -11.667 1.00 73.44 86 ASN A CA 1
ATOM 680 C C . ASN A 1 86 ? 17.710 -13.142 -11.147 1.00 73.44 86 ASN A C 1
ATOM 682 O O . ASN A 1 86 ? 18.610 -13.841 -10.681 1.00 73.44 86 ASN A O 1
ATOM 686 N N . LEU A 1 87 ? 17.759 -11.808 -11.131 1.00 76.62 87 LEU A N 1
ATOM 687 C CA . LEU A 1 87 ? 18.828 -11.030 -10.511 1.00 76.62 87 LEU A CA 1
ATOM 688 C C . LEU A 1 87 ? 18.306 -10.340 -9.247 1.00 76.62 87 LEU A C 1
ATOM 690 O O . LEU A 1 87 ? 17.419 -9.485 -9.303 1.00 76.62 87 LEU A O 1
ATOM 694 N N . THR A 1 88 ? 18.870 -10.706 -8.099 1.00 77.31 88 THR A N 1
ATOM 695 C CA . THR A 1 88 ? 18.626 -10.016 -6.828 1.00 77.31 88 THR A CA 1
ATOM 696 C C . THR A 1 88 ? 19.632 -8.883 -6.689 1.00 77.31 88 THR A C 1
ATOM 698 O O . THR A 1 88 ? 20.839 -9.123 -6.675 1.00 77.31 88 THR A O 1
ATOM 701 N N . LEU A 1 89 ? 19.144 -7.647 -6.594 1.00 74.06 89 LEU A N 1
ATOM 702 C CA . LEU A 1 89 ? 19.985 -6.453 -6.533 1.00 74.06 89 LEU A CA 1
ATOM 703 C C . LEU A 1 89 ? 19.885 -5.776 -5.168 1.00 74.06 89 LEU A C 1
ATOM 705 O O . LEU A 1 89 ? 18.858 -5.824 -4.493 1.00 74.06 89 LEU A O 1
ATOM 709 N N . GLY A 1 90 ? 20.962 -5.095 -4.775 1.00 74.31 90 GLY A N 1
ATOM 710 C CA . GLY A 1 90 ? 20.945 -4.230 -3.600 1.00 74.31 90 GLY A CA 1
ATOM 711 C C . GLY A 1 90 ? 20.008 -3.037 -3.803 1.00 74.31 90 GLY A C 1
ATOM 712 O O . GLY A 1 90 ? 19.934 -2.477 -4.895 1.00 74.31 90 GLY A O 1
ATOM 713 N N . ILE A 1 91 ? 19.345 -2.596 -2.730 1.00 76.94 91 ILE A N 1
ATOM 714 C CA . ILE A 1 91 ? 18.304 -1.553 -2.774 1.00 76.94 91 ILE A CA 1
ATOM 715 C C . ILE A 1 91 ? 18.755 -0.220 -3.397 1.00 76.94 91 ILE A C 1
ATOM 717 O O . ILE A 1 91 ? 17.927 0.513 -3.925 1.00 76.94 91 ILE A O 1
ATOM 721 N N . LYS A 1 92 ? 20.062 0.077 -3.408 1.00 78.81 92 LYS A N 1
ATOM 722 C CA . LYS A 1 92 ? 20.637 1.289 -4.022 1.00 78.81 92 LYS A CA 1
ATOM 723 C C . LYS A 1 92 ? 20.314 1.432 -5.513 1.00 78.81 92 LYS A C 1
ATOM 725 O O . LYS A 1 92 ? 20.322 2.542 -6.030 1.00 78.81 92 LYS A O 1
ATOM 730 N N . ILE A 1 93 ? 20.024 0.333 -6.216 1.00 80.06 93 ILE A N 1
ATOM 731 C CA . ILE A 1 93 ? 19.616 0.411 -7.624 1.00 80.06 93 ILE A CA 1
ATOM 732 C C . ILE A 1 93 ? 18.222 1.035 -7.793 1.00 80.06 93 ILE A C 1
ATOM 734 O O . ILE A 1 93 ? 17.950 1.607 -8.843 1.00 80.06 93 ILE A O 1
ATOM 738 N N . LEU A 1 94 ? 17.363 0.980 -6.764 1.00 79.69 94 LEU A N 1
ATOM 739 C CA . LEU A 1 94 ? 16.011 1.547 -6.800 1.00 79.69 94 LEU A CA 1
ATOM 740 C C . LEU A 1 94 ? 16.030 3.064 -7.036 1.00 79.69 94 LEU A C 1
ATOM 742 O O . LEU A 1 94 ? 15.130 3.594 -7.672 1.00 79.69 94 LEU A O 1
ATOM 746 N N . GLU A 1 95 ? 17.081 3.751 -6.581 1.00 80.69 95 GLU A N 1
ATOM 747 C CA . GLU A 1 95 ? 17.280 5.188 -6.815 1.00 80.69 95 GLU A CA 1
ATOM 748 C C . GLU A 1 95 ? 17.583 5.515 -8.284 1.00 80.69 95 GLU A C 1
ATOM 750 O O . GLU A 1 95 ? 17.440 6.660 -8.699 1.00 80.69 95 GLU A O 1
ATOM 755 N N . ARG A 1 96 ? 18.006 4.520 -9.075 1.00 81.62 96 ARG A N 1
ATOM 756 C CA . ARG A 1 96 ? 18.398 4.676 -10.484 1.00 81.62 96 ARG A CA 1
ATOM 757 C C . ARG A 1 96 ? 17.335 4.209 -11.470 1.00 81.62 96 ARG A C 1
ATOM 759 O O . ARG A 1 96 ? 17.446 4.500 -12.657 1.00 81.62 96 ARG A O 1
ATOM 766 N N . ILE A 1 97 ? 16.326 3.481 -11.000 1.00 84.94 97 ILE A N 1
ATOM 767 C CA . ILE A 1 97 ? 15.233 2.982 -11.834 1.00 84.94 97 ILE A CA 1
ATOM 768 C C . ILE A 1 97 ? 13.932 3.693 -11.484 1.00 84.94 97 ILE A C 1
ATOM 770 O O . ILE A 1 97 ? 13.724 4.165 -10.365 1.00 84.94 97 ILE A O 1
ATOM 774 N N . TRP A 1 98 ? 13.029 3.752 -12.457 1.00 87.50 98 TRP A N 1
ATOM 775 C CA . TRP A 1 98 ? 11.670 4.187 -12.178 1.00 87.50 98 TRP A CA 1
ATOM 776 C C . TRP A 1 98 ? 10.983 3.165 -11.266 1.00 87.50 98 TRP A C 1
ATOM 778 O O . TRP A 1 98 ? 11.114 1.956 -11.462 1.00 87.50 98 TRP A O 1
ATOM 788 N N . HIS A 1 99 ? 10.253 3.663 -10.277 1.00 87.44 99 HIS A N 1
ATOM 789 C CA . HIS A 1 99 ? 9.398 2.873 -9.405 1.00 87.44 99 HIS A CA 1
ATOM 790 C C . HIS A 1 99 ? 8.103 3.653 -9.142 1.00 87.44 99 HIS A C 1
ATOM 792 O O . HIS A 1 99 ? 8.124 4.889 -9.148 1.00 87.44 99 HIS A O 1
ATOM 798 N N . PRO A 1 100 ? 6.977 2.954 -8.933 1.00 88.50 100 PRO A N 1
ATOM 799 C CA . PRO A 1 100 ? 5.693 3.592 -8.682 1.00 88.50 100 PRO A CA 1
ATOM 800 C C . PRO A 1 100 ? 5.699 4.400 -7.377 1.00 88.50 100 PRO A C 1
ATOM 802 O O . PRO A 1 100 ? 6.258 3.994 -6.358 1.00 88.50 100 PRO A O 1
ATOM 805 N N . ASP A 1 101 ? 5.019 5.540 -7.407 1.00 86.25 101 ASP A N 1
ATOM 806 C CA . ASP A 1 101 ? 4.859 6.492 -6.306 1.00 86.25 101 ASP A CA 1
ATOM 807 C C . ASP A 1 101 ? 3.636 6.151 -5.436 1.00 86.25 101 ASP A C 1
ATOM 809 O O . ASP A 1 101 ? 2.725 6.959 -5.240 1.00 86.25 101 ASP A O 1
ATOM 813 N N . THR A 1 102 ? 3.583 4.911 -4.945 1.00 87.31 102 THR A N 1
ATOM 814 C CA . THR A 1 102 ? 2.430 4.421 -4.184 1.00 87.31 102 THR A CA 1
ATOM 815 C C . THR A 1 102 ? 2.264 5.167 -2.862 1.00 87.31 102 THR A C 1
ATOM 817 O O . THR A 1 102 ? 3.164 5.163 -2.021 1.00 87.31 102 THR A O 1
ATOM 820 N N . VAL A 1 103 ? 1.078 5.730 -2.645 1.00 85.06 103 VAL A N 1
ATOM 821 C CA . VAL A 1 103 ? 0.665 6.365 -1.388 1.00 85.06 103 VAL A CA 1
ATOM 822 C C . VAL A 1 103 ? -0.552 5.666 -0.806 1.00 85.06 103 VAL A C 1
ATOM 824 O O . VAL A 1 103 ? -1.387 5.150 -1.547 1.00 85.06 103 VAL A O 1
ATOM 827 N N . PHE A 1 104 ? -0.663 5.678 0.522 1.00 86.88 104 PHE A N 1
ATOM 828 C CA . PHE A 1 104 ? -1.863 5.248 1.237 1.00 86.88 104 PHE A CA 1
ATOM 829 C C . PHE A 1 104 ? -2.724 6.477 1.539 1.00 86.88 104 PHE A C 1
ATOM 831 O O . PHE A 1 104 ? -2.328 7.319 2.343 1.00 86.88 104 PHE A O 1
ATOM 838 N N . TYR A 1 105 ? -3.885 6.606 0.896 1.00 82.25 105 TYR A N 1
ATOM 839 C CA . TYR A 1 105 ? -4.696 7.832 0.950 1.00 82.25 105 TYR A CA 1
ATOM 840 C C . TYR A 1 105 ? -5.321 8.088 2.316 1.00 82.25 105 TYR A C 1
ATOM 842 O O . TYR A 1 105 ? -5.454 9.237 2.724 1.00 82.25 105 TYR A O 1
ATOM 850 N N . ASN A 1 106 ? -5.687 7.026 3.030 1.00 83.19 106 ASN A N 1
ATOM 851 C CA . ASN A 1 106 ? -6.181 7.115 4.398 1.00 83.19 106 ASN A CA 1
ATOM 852 C C . ASN A 1 106 ? -5.085 6.839 5.439 1.00 83.19 106 ASN A C 1
ATOM 854 O O . ASN A 1 106 ? -5.396 6.577 6.596 1.00 83.19 106 ASN A O 1
ATOM 858 N N . GLY A 1 107 ? -3.809 6.871 5.039 1.00 75.69 107 GLY A N 1
ATOM 859 C C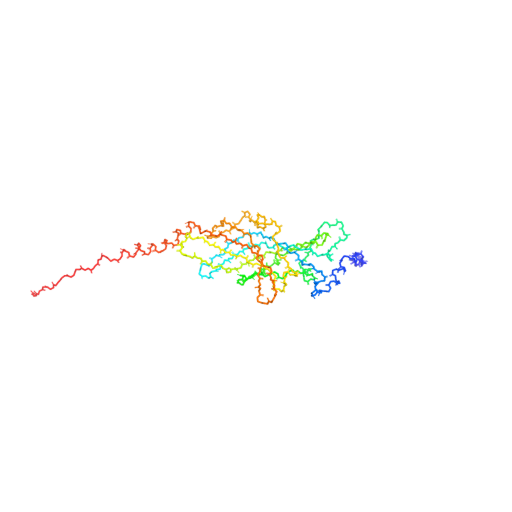A . GLY A 1 107 ? -2.676 6.719 5.944 1.00 75.69 107 GLY A CA 1
ATOM 860 C C . GLY A 1 107 ? -2.396 8.010 6.714 1.00 75.69 107 GLY A C 1
ATOM 861 O O . GLY A 1 107 ? -1.888 8.974 6.144 1.00 75.69 107 GLY A O 1
ATOM 862 N N . GLN A 1 108 ? -2.664 8.030 8.019 1.00 63.41 108 GLN A N 1
ATOM 863 C CA . GLN A 1 108 ? -2.262 9.121 8.906 1.00 63.41 108 GLN A CA 1
ATOM 864 C C . GLN A 1 108 ? -0.872 8.789 9.465 1.00 63.41 108 GLN A C 1
ATOM 866 O O . GLN A 1 108 ? -0.737 7.955 10.355 1.00 63.41 108 GLN A O 1
ATOM 871 N N . GLN A 1 109 ? 0.178 9.418 8.922 1.00 56.47 109 GLN A N 1
ATOM 872 C CA . GLN A 1 109 ? 1.578 9.194 9.328 1.00 56.47 109 GLN A CA 1
ATOM 873 C C . GLN A 1 109 ? 2.050 7.732 9.157 1.00 56.47 109 GLN A C 1
ATOM 875 O O . GLN A 1 109 ? 2.475 7.075 10.108 1.00 56.47 109 GLN A O 1
ATOM 880 N N . SER A 1 110 ? 2.008 7.198 7.933 1.00 53.88 110 SER A N 1
ATOM 881 C CA . SER A 1 110 ? 2.662 5.918 7.625 1.00 53.88 110 SER A CA 1
ATOM 882 C C . SER A 1 110 ? 4.187 6.070 7.719 1.00 53.88 110 SER A C 1
ATOM 884 O O . SER A 1 110 ? 4.802 6.714 6.867 1.00 53.88 110 SER A O 1
ATOM 886 N N . TYR A 1 111 ? 4.809 5.492 8.748 1.00 52.50 111 TYR A N 1
ATOM 887 C CA . TYR A 1 111 ? 6.261 5.523 8.918 1.00 52.50 111 TYR A CA 1
ATOM 888 C C . TYR A 1 111 ? 6.910 4.365 8.153 1.00 52.50 111 TYR A C 1
ATOM 890 O O . TYR A 1 111 ? 6.598 3.194 8.366 1.00 52.50 111 TYR A O 1
ATOM 898 N N . LEU A 1 112 ? 7.874 4.680 7.289 1.00 55.72 112 LEU A N 1
ATOM 899 C CA . LEU A 1 112 ? 8.798 3.677 6.771 1.00 55.72 112 LEU A CA 1
ATOM 900 C C . LEU A 1 112 ? 9.743 3.284 7.909 1.00 55.72 112 LEU A C 1
ATOM 902 O O . LEU A 1 112 ? 10.444 4.143 8.441 1.00 55.72 112 LEU A O 1
ATOM 906 N N . HIS A 1 113 ? 9.782 2.005 8.290 1.00 46.50 113 HIS A N 1
ATOM 907 C CA . HIS A 1 113 ? 10.714 1.557 9.323 1.00 46.50 113 HIS A CA 1
ATOM 908 C C . HIS A 1 113 ? 12.157 1.858 8.902 1.00 46.50 113 HIS A C 1
ATOM 910 O O . HIS A 1 113 ? 12.699 1.276 7.956 1.00 46.50 113 HIS A O 1
ATOM 916 N N . ALA A 1 114 ? 12.782 2.782 9.619 1.00 40.41 114 ALA A N 1
ATOM 917 C CA . ALA A 1 114 ? 14.184 3.132 9.485 1.00 40.41 114 ALA A CA 1
ATOM 918 C C . ALA A 1 114 ? 14.951 2.573 10.684 1.00 40.41 114 ALA A C 1
ATOM 920 O O . ALA A 1 114 ? 15.461 3.327 11.501 1.00 40.41 114 ALA A O 1
ATOM 921 N N . ILE A 1 115 ? 14.990 1.248 10.837 1.00 33.06 115 ILE A N 1
ATOM 922 C CA . ILE A 1 115 ? 15.822 0.619 11.867 1.00 33.06 115 ILE A CA 1
ATOM 923 C C . ILE A 1 115 ? 16.550 -0.557 11.215 1.00 33.06 115 ILE A C 1
ATOM 925 O O . ILE A 1 115 ? 15.954 -1.587 10.918 1.00 33.06 115 ILE A O 1
ATOM 929 N N . THR A 1 116 ? 17.833 -0.304 10.929 1.00 38.88 116 THR A N 1
ATOM 930 C CA . THR A 1 116 ? 18.881 -1.220 10.436 1.00 38.88 116 THR A CA 1
ATOM 931 C C . THR A 1 116 ? 18.535 -1.993 9.157 1.00 38.88 116 THR A C 1
ATOM 933 O O . THR A 1 116 ? 18.000 -3.091 9.207 1.00 38.88 116 THR A O 1
ATOM 936 N N . SER A 1 117 ? 18.904 -1.409 8.006 1.00 43.34 117 SER A N 1
ATOM 937 C CA . SER A 1 117 ? 18.521 -1.812 6.640 1.00 43.34 117 SER A CA 1
ATOM 938 C C . SER A 1 117 ? 17.008 -1.760 6.431 1.00 43.34 117 SER A C 1
ATOM 940 O O . SER A 1 117 ? 16.267 -2.583 6.953 1.00 43.34 117 SER A O 1
ATOM 942 N N . HIS A 1 118 ? 16.520 -0.790 5.651 1.00 56.31 118 HIS A N 1
ATOM 943 C CA . HIS A 1 118 ? 15.122 -0.797 5.220 1.00 56.31 118 HIS A CA 1
ATOM 944 C C . HIS A 1 118 ? 14.833 -2.178 4.625 1.00 56.31 118 HIS A C 1
ATOM 946 O O . HIS A 1 118 ? 15.483 -2.528 3.642 1.00 56.31 118 HIS A O 1
ATOM 952 N N . ASN A 1 119 ? 13.941 -2.964 5.247 1.00 71.50 119 ASN A N 1
ATOM 953 C CA . ASN A 1 119 ? 13.542 -4.315 4.830 1.00 71.50 119 ASN A CA 1
ATOM 954 C C . ASN A 1 119 ? 12.845 -4.244 3.467 1.00 71.50 119 ASN A C 1
ATOM 956 O O . ASN A 1 119 ? 11.625 -4.356 3.354 1.00 71.50 119 ASN A O 1
ATOM 960 N N . ARG A 1 120 ? 13.646 -3.960 2.449 1.00 82.75 120 ARG A N 1
ATOM 961 C CA . ARG A 1 120 ? 13.287 -3.706 1.072 1.00 82.75 120 ARG A CA 1
ATOM 962 C C . ARG A 1 120 ? 14.089 -4.669 0.230 1.00 82.75 120 ARG A C 1
ATOM 964 O O . ARG A 1 120 ? 15.303 -4.789 0.374 1.00 82.75 120 ARG A O 1
ATOM 971 N N . PHE A 1 121 ? 13.391 -5.336 -0.657 1.00 84.94 121 PHE A N 1
ATOM 972 C CA . PHE A 1 121 ? 13.936 -6.337 -1.540 1.00 84.94 121 PHE A CA 1
ATOM 973 C C . PHE A 1 121 ? 13.545 -5.975 -2.966 1.00 84.94 121 PHE A C 1
ATOM 975 O O . PHE A 1 121 ? 12.395 -5.614 -3.222 1.00 84.94 121 PHE A O 1
ATOM 982 N N . LEU A 1 122 ? 14.511 -6.067 -3.877 1.00 88.44 122 LEU A N 1
ATOM 983 C CA . LEU A 1 122 ? 14.306 -5.848 -5.298 1.00 88.44 122 LEU A CA 1
ATOM 984 C C . LEU A 1 122 ? 14.841 -7.047 -6.078 1.00 88.44 122 LEU A C 1
ATOM 986 O O . LEU A 1 122 ? 15.997 -7.446 -5.913 1.00 88.44 122 LEU A O 1
ATOM 990 N N . ARG A 1 123 ? 14.007 -7.586 -6.962 1.00 89.62 123 ARG A N 1
ATOM 991 C CA . ARG A 1 123 ? 14.384 -8.646 -7.895 1.00 89.62 123 ARG A CA 1
ATOM 992 C C . ARG A 1 123 ? 13.940 -8.269 -9.292 1.00 89.62 123 ARG A C 1
ATOM 994 O O . ARG A 1 123 ? 12.796 -7.870 -9.471 1.00 89.62 123 ARG A O 1
ATOM 1001 N N . ILE A 1 124 ? 14.826 -8.428 -10.262 1.00 89.31 124 ILE A N 1
ATOM 1002 C CA . ILE A 1 124 ? 14.523 -8.214 -11.676 1.00 89.31 124 ILE A CA 1
ATOM 1003 C C . ILE A 1 124 ? 14.590 -9.578 -12.360 1.00 89.31 124 ILE A C 1
ATOM 1005 O O . ILE A 1 124 ? 15.598 -10.279 -12.244 1.00 89.31 124 ILE A O 1
ATOM 1009 N N . ALA A 1 125 ? 13.500 -9.977 -13.004 1.00 89.94 125 ALA A N 1
ATOM 1010 C CA . ALA A 1 125 ? 13.441 -11.180 -13.824 1.00 89.94 125 ALA A CA 1
ATOM 1011 C C . ALA A 1 125 ? 14.027 -10.915 -15.222 1.00 89.94 125 ALA A C 1
ATOM 1013 O O . ALA A 1 125 ? 14.171 -9.764 -15.639 1.00 89.94 125 ALA A O 1
ATOM 1014 N N . ALA A 1 126 ? 14.390 -11.979 -15.940 1.00 87.69 126 ALA A N 1
ATOM 1015 C CA . ALA A 1 126 ? 15.036 -11.875 -17.254 1.00 87.69 126 ALA A CA 1
ATOM 1016 C C . ALA A 1 126 ? 14.216 -11.070 -18.285 1.00 87.69 126 ALA A C 1
ATOM 1018 O O . ALA A 1 126 ? 14.784 -10.334 -19.091 1.00 87.69 126 ALA A O 1
ATOM 1019 N N . ASP A 1 127 ? 12.887 -11.157 -18.211 1.00 88.44 127 ASP A N 1
ATOM 1020 C CA . ASP A 1 127 ? 11.922 -10.441 -19.056 1.00 88.44 127 ASP A CA 1
ATOM 1021 C C . ASP A 1 127 ? 11.807 -8.934 -18.743 1.00 88.44 127 ASP A C 1
ATOM 1023 O O . ASP A 1 127 ? 11.128 -8.204 -19.463 1.00 88.44 127 ASP A O 1
ATOM 1027 N N . GLY A 1 128 ? 12.468 -8.454 -17.685 1.00 87.88 128 GLY A N 1
ATOM 1028 C CA . GLY A 1 128 ? 12.355 -7.078 -17.200 1.00 87.88 128 GLY A CA 1
ATOM 1029 C C . GLY A 1 128 ? 11.241 -6.878 -16.168 1.00 87.88 128 GLY A C 1
ATOM 1030 O O . GLY A 1 128 ? 10.981 -5.743 -15.762 1.00 87.88 128 GLY A O 1
ATOM 1031 N N . THR A 1 129 ? 10.583 -7.945 -15.703 1.00 91.31 129 THR A N 1
ATOM 1032 C CA . THR A 1 129 ? 9.622 -7.845 -14.601 1.00 91.31 129 THR A CA 1
ATOM 1033 C C . THR A 1 129 ? 10.356 -7.525 -13.302 1.00 91.31 129 THR A C 1
ATOM 1035 O O . THR A 1 129 ? 11.198 -8.288 -12.821 1.00 91.31 129 THR A O 1
ATOM 1038 N N . V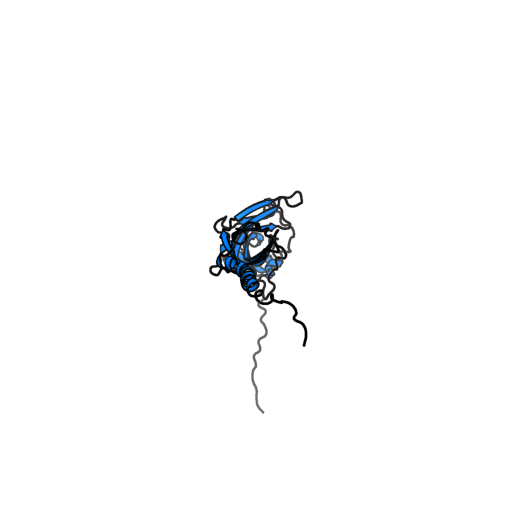AL A 1 130 ? 10.001 -6.400 -12.690 1.00 92.12 130 VAL A N 1
ATOM 1039 C CA . VAL A 1 130 ? 10.549 -5.948 -11.415 1.00 92.12 130 VAL A CA 1
ATOM 1040 C C . VAL A 1 130 ? 9.619 -6.371 -10.286 1.00 92.12 130 VAL A C 1
ATOM 1042 O O . VAL A 1 130 ? 8.421 -6.121 -10.333 1.00 92.12 130 VAL A O 1
ATOM 1045 N N . LEU A 1 131 ? 10.171 -6.997 -9.250 1.00 93.50 131 LEU A N 1
ATOM 1046 C CA . LEU A 1 131 ? 9.520 -7.258 -7.971 1.00 93.50 131 LEU A CA 1
ATOM 1047 C C . LEU A 1 131 ? 10.153 -6.369 -6.910 1.00 93.50 131 LEU A C 1
ATOM 1049 O O . LEU A 1 131 ? 11.310 -6.571 -6.542 1.00 93.50 131 LEU A O 1
ATOM 1053 N N . PHE A 1 132 ? 9.363 -5.445 -6.379 1.00 92.19 132 PHE A N 1
ATOM 1054 C CA . PHE A 1 132 ? 9.715 -4.633 -5.227 1.00 92.19 132 PHE A CA 1
ATOM 1055 C C . PHE A 1 132 ? 8.888 -5.064 -4.018 1.00 92.19 132 PHE A C 1
ATOM 1057 O O . PHE A 1 132 ? 7.662 -5.095 -4.073 1.00 92.19 132 PHE A O 1
ATOM 1064 N N . SER A 1 133 ? 9.550 -5.419 -2.924 1.00 91.00 133 SER A N 1
ATOM 1065 C CA . SER A 1 133 ? 8.908 -5.831 -1.677 1.00 91.00 133 SER A CA 1
ATOM 1066 C C . SER A 1 133 ? 9.434 -4.979 -0.542 1.00 91.00 133 SER A C 1
ATOM 1068 O O . SER A 1 133 ? 10.646 -4.858 -0.393 1.00 91.00 133 SER A O 1
ATOM 1070 N N . GLN A 1 134 ? 8.551 -4.431 0.286 1.00 88.94 134 GLN A N 1
ATOM 1071 C CA . GLN A 1 134 ? 8.943 -3.652 1.456 1.00 88.94 134 GLN A CA 1
ATOM 1072 C C . GLN A 1 134 ? 8.081 -3.981 2.670 1.00 88.94 134 GLN A C 1
ATOM 1074 O O . GLN A 1 134 ? 6.872 -4.163 2.542 1.00 88.94 134 GLN A O 1
ATOM 1079 N N . ARG A 1 135 ? 8.696 -4.040 3.855 1.00 89.62 135 ARG A N 1
ATOM 1080 C CA . ARG A 1 135 ? 7.955 -4.118 5.119 1.00 89.62 135 ARG A CA 1
ATOM 1081 C C . ARG A 1 135 ? 7.483 -2.731 5.543 1.00 89.62 135 ARG A C 1
ATOM 1083 O O . ARG A 1 135 ? 8.298 -1.811 5.634 1.00 89.62 135 ARG A O 1
ATOM 1090 N N . LEU A 1 136 ? 6.194 -2.600 5.825 1.00 86.81 136 LEU A N 1
ATOM 1091 C CA . LEU A 1 136 ? 5.535 -1.352 6.186 1.00 86.81 136 LEU A CA 1
ATOM 1092 C C . LEU A 1 136 ? 4.733 -1.525 7.472 1.00 86.81 136 LEU A C 1
ATOM 1094 O O . LEU A 1 136 ? 3.964 -2.477 7.577 1.00 86.81 136 LEU A O 1
ATOM 1098 N N . THR A 1 137 ? 4.842 -0.549 8.376 1.00 87.88 137 THR A N 1
ATOM 1099 C CA . THR A 1 137 ? 3.810 -0.307 9.389 1.00 87.88 137 THR A CA 1
ATOM 1100 C C . THR A 1 137 ? 2.964 0.866 8.942 1.00 87.88 137 THR A C 1
ATOM 1102 O O . THR A 1 137 ? 3.435 2.003 8.865 1.00 87.88 137 THR A O 1
ATOM 1105 N N . ILE A 1 138 ? 1.709 0.584 8.619 1.00 86.81 138 ILE A N 1
ATOM 1106 C CA . ILE A 1 138 ? 0.767 1.578 8.122 1.00 86.81 138 ILE A CA 1
ATOM 1107 C C . ILE A 1 138 ? -0.222 1.886 9.237 1.00 86.81 138 ILE A C 1
ATOM 1109 O O . ILE A 1 138 ? -0.879 0.995 9.770 1.00 86.81 138 ILE A O 1
ATOM 1113 N N . ARG A 1 139 ? -0.299 3.167 9.594 1.00 88.00 139 ARG A N 1
ATOM 1114 C CA . ARG A 1 139 ? -1.316 3.720 10.484 1.00 88.00 139 ARG A CA 1
ATOM 1115 C C . ARG A 1 139 ? -2.352 4.391 9.604 1.00 88.00 139 ARG A C 1
ATOM 1117 O O . ARG A 1 139 ? -2.011 5.311 8.862 1.00 88.00 139 ARG A O 1
ATOM 1124 N N . ALA A 1 140 ? -3.577 3.890 9.630 1.00 88.06 140 ALA A N 1
ATOM 1125 C CA . ALA A 1 140 ? -4.637 4.349 8.752 1.00 88.06 140 ALA A CA 1
ATOM 1126 C C . ALA A 1 140 ? -5.885 4.732 9.542 1.00 88.06 140 ALA A C 1
ATOM 1128 O O . ALA A 1 140 ? -6.215 4.117 10.558 1.00 88.06 140 ALA A O 1
ATOM 1129 N N . THR A 1 141 ? -6.568 5.764 9.060 1.00 88.38 141 THR A N 1
ATOM 1130 C CA . THR A 1 141 ? -7.831 6.227 9.621 1.00 88.38 141 THR A CA 1
ATOM 1131 C C . THR A 1 141 ? -8.955 5.288 9.188 1.00 88.38 141 THR A C 1
ATO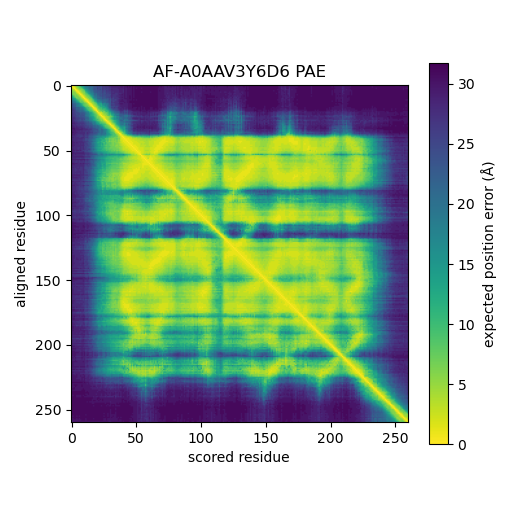M 1133 O O . THR A 1 141 ? -9.046 4.892 8.020 1.00 88.38 141 THR A O 1
ATOM 1136 N N . CYS A 1 142 ? -9.809 4.940 10.143 1.00 88.56 142 CYS A N 1
ATOM 1137 C CA . CYS A 1 142 ? -10.989 4.107 9.983 1.00 88.56 142 CYS A CA 1
ATOM 1138 C C . CYS A 1 142 ? -12.111 4.696 10.833 1.00 88.56 142 CYS A C 1
ATOM 1140 O O . CYS A 1 142 ? -12.020 4.685 12.056 1.00 88.56 142 CYS A O 1
ATOM 1142 N N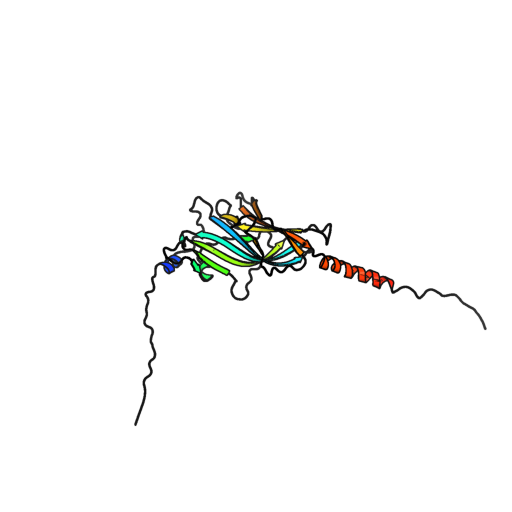 . VAL A 1 143 ? -13.157 5.211 10.185 1.00 89.31 143 VAL A N 1
ATOM 1143 C CA . VAL A 1 143 ? -14.352 5.693 10.883 1.00 89.31 143 VAL A CA 1
ATOM 1144 C C . VAL A 1 143 ? -15.087 4.483 11.449 1.00 89.31 143 VAL A C 1
ATOM 1146 O O . VAL A 1 143 ? -15.551 3.640 10.684 1.00 89.31 143 VAL A O 1
ATOM 1149 N N . MET A 1 144 ? -15.153 4.388 12.776 1.00 88.62 144 MET A N 1
ATOM 1150 C CA . MET A 1 144 ? -15.794 3.274 13.469 1.00 88.62 144 MET A CA 1
ATOM 1151 C C . MET A 1 144 ? -17.206 3.645 13.913 1.00 88.62 144 MET A C 1
ATOM 1153 O O . MET A 1 144 ? -17.443 4.731 14.442 1.00 88.62 144 MET A O 1
ATOM 1157 N N . HIS A 1 145 ? -18.140 2.716 13.735 1.00 89.19 145 HIS A N 1
ATOM 1158 C CA . HIS A 1 145 ? -19.527 2.860 14.169 1.00 89.19 145 HIS A CA 1
ATOM 1159 C C . HIS A 1 145 ? -19.728 2.101 15.483 1.00 89.19 145 HIS A C 1
ATOM 1161 O O . HIS A 1 145 ? -19.964 0.895 15.482 1.00 89.19 145 HIS A O 1
ATOM 1167 N N . LEU A 1 146 ? -19.589 2.805 16.609 1.00 88.06 146 LEU A N 1
ATOM 1168 C CA . LEU A 1 146 ? -19.532 2.222 17.960 1.00 88.06 146 LEU A CA 1
ATOM 1169 C C . LEU A 1 146 ? -20.911 2.086 18.637 1.00 88.06 146 LEU A C 1
ATOM 1171 O O . LEU A 1 146 ? -21.004 2.060 19.861 1.00 88.06 146 LEU A O 1
ATOM 1175 N N . GLU A 1 147 ? -21.996 2.008 17.863 1.00 88.19 147 GLU A N 1
ATOM 1176 C CA . GLU A 1 147 ? -23.373 1.987 18.393 1.00 88.19 147 GLU A CA 1
ATOM 1177 C C . GLU A 1 147 ? -23.645 0.778 19.300 1.00 88.19 147 GLU A C 1
ATOM 1179 O O . GLU A 1 147 ? -24.346 0.893 20.300 1.00 88.19 147 GLU A O 1
ATOM 1184 N N . ASN A 1 148 ? -23.044 -0.369 18.972 1.00 84.25 148 ASN A N 1
ATOM 1185 C CA . ASN A 1 148 ? -23.184 -1.623 19.714 1.00 84.25 148 ASN A CA 1
ATOM 1186 C C . ASN A 1 148 ? -21.889 -2.025 20.426 1.00 84.25 148 ASN A C 1
ATOM 1188 O O . ASN A 1 148 ? -21.630 -3.215 20.607 1.00 84.25 148 ASN A O 1
ATOM 1192 N N . PHE A 1 149 ? -21.054 -1.055 20.799 1.00 79.19 149 PHE A N 1
ATOM 1193 C CA . PHE A 1 149 ? -19.793 -1.330 21.478 1.00 79.19 149 PHE A CA 1
ATOM 1194 C C . PHE A 1 149 ? -20.008 -2.167 22.755 1.00 79.19 149 PHE A C 1
ATOM 1196 O O . PHE A 1 149 ? -20.889 -1.836 23.552 1.00 79.19 149 PHE A O 1
ATOM 1203 N N . PRO A 1 150 ? -19.219 -3.231 23.017 1.00 76.81 150 PRO A N 1
ATOM 1204 C CA . PRO A 1 150 ? -18.080 -3.762 22.249 1.00 76.81 150 PRO A CA 1
ATOM 1205 C C . PRO A 1 150 ? -18.438 -4.920 21.286 1.00 76.81 150 PRO A C 1
ATOM 1207 O O . PRO A 1 150 ? -17.560 -5.672 20.876 1.00 76.81 150 PRO A O 1
ATOM 1210 N N . MET A 1 151 ? -19.719 -5.165 21.006 1.00 80.00 151 MET A N 1
ATOM 1211 C CA . MET A 1 151 ? -20.208 -6.264 20.149 1.00 80.00 151 MET A CA 1
ATOM 1212 C C . MET A 1 151 ? -20.378 -5.856 18.676 1.00 80.00 151 M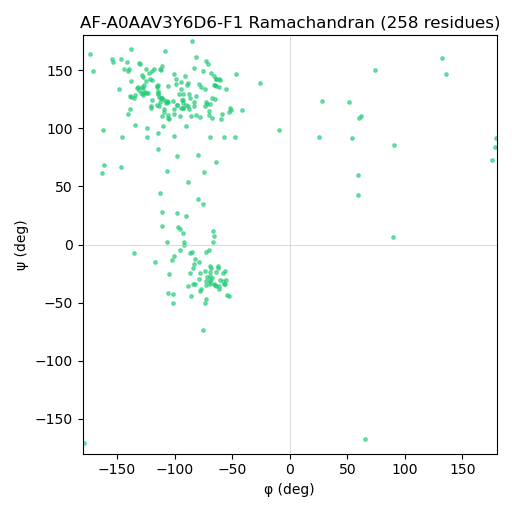ET A C 1
ATOM 1214 O O . MET A 1 151 ? -20.945 -6.597 17.870 1.00 80.00 151 MET A O 1
ATOM 1218 N N . ASP A 1 152 ? -19.885 -4.678 18.337 1.00 82.94 152 ASP A N 1
ATOM 1219 C CA . ASP A 1 152 ? -19.871 -4.059 17.029 1.00 82.94 152 ASP A CA 1
ATOM 1220 C C . ASP A 1 152 ? -18.893 -4.741 16.057 1.00 82.94 152 ASP A C 1
ATOM 1222 O O . ASP A 1 152 ? -17.924 -5.413 16.430 1.00 82.94 152 ASP A O 1
ATOM 1226 N N . MET A 1 153 ? -19.182 -4.580 14.765 1.00 85.62 153 MET A N 1
ATOM 1227 C CA . MET A 1 153 ? -18.308 -5.000 13.676 1.00 85.62 153 MET A CA 1
ATOM 1228 C C . MET A 1 153 ? -17.822 -3.754 12.951 1.00 85.62 153 MET A C 1
ATOM 1230 O O . MET A 1 153 ? -18.630 -2.933 12.524 1.00 85.62 153 MET A O 1
ATOM 1234 N N . GLN A 1 154 ? -16.507 -3.630 12.808 1.00 88.12 154 GLN A N 1
ATOM 1235 C CA . GLN A 1 154 ? -15.877 -2.472 12.190 1.00 88.12 154 GLN A CA 1
ATOM 1236 C C . GLN A 1 154 ? -15.370 -2.802 10.793 1.00 88.12 154 GLN A C 1
ATOM 1238 O O . GLN A 1 154 ? -14.752 -3.845 10.575 1.00 88.12 154 GLN A O 1
ATOM 1243 N N . GLN A 1 155 ? -15.619 -1.891 9.853 1.00 89.38 155 GLN A N 1
ATOM 1244 C CA . GLN A 1 155 ? -15.159 -1.984 8.473 1.00 89.38 155 GLN A CA 1
ATOM 1245 C C . GLN A 1 155 ? -14.076 -0.932 8.233 1.00 89.38 155 GLN A C 1
ATOM 1247 O O . GLN A 1 155 ? -14.363 0.243 8.017 1.00 89.38 155 GLN A O 1
ATOM 1252 N N . CYS A 1 156 ? -12.818 -1.365 8.235 1.00 88.94 156 CYS A N 1
ATOM 1253 C CA . CYS A 1 156 ? -11.672 -0.483 8.067 1.00 88.94 156 CYS A CA 1
ATOM 1254 C C . CYS A 1 156 ? -11.053 -0.636 6.674 1.00 88.94 156 CYS A C 1
ATOM 1256 O O . CYS A 1 156 ? -10.434 -1.664 6.394 1.00 88.94 156 CYS A O 1
ATOM 1258 N N . PRO A 1 157 ? -11.194 0.355 5.775 1.00 88.81 157 PRO A N 1
ATOM 1259 C CA . PRO A 1 157 ? -10.546 0.309 4.472 1.00 88.81 157 PRO A CA 1
ATOM 1260 C C . PRO A 1 157 ? -9.053 0.618 4.594 1.00 88.81 157 PRO A C 1
ATOM 1262 O O . PRO A 1 157 ? -8.640 1.421 5.432 1.00 88.81 157 PRO A O 1
ATOM 1265 N N . LEU A 1 158 ? -8.238 0.044 3.715 1.00 86.44 158 LEU A N 1
ATOM 1266 C CA . LEU A 1 158 ? -6.912 0.550 3.384 1.00 86.44 158 LEU A CA 1
ATOM 1267 C C . LEU A 1 158 ? -6.871 0.858 1.894 1.00 86.44 158 LEU A C 1
ATOM 1269 O O . LEU A 1 158 ? -7.034 -0.045 1.076 1.00 86.44 158 LEU A O 1
ATOM 1273 N N . LEU A 1 159 ? -6.662 2.126 1.548 1.00 85.38 159 LEU A N 1
ATOM 1274 C CA . LEU A 1 159 ? -6.689 2.604 0.169 1.00 85.38 159 LEU A CA 1
ATOM 1275 C C . LEU A 1 159 ? -5.288 3.023 -0.257 1.00 85.38 159 LEU A C 1
ATOM 1277 O O . LEU A 1 159 ? -4.680 3.876 0.389 1.00 85.38 159 LEU A O 1
ATOM 1281 N N . PHE A 1 160 ? -4.796 2.473 -1.363 1.00 86.44 160 PHE A N 1
ATOM 1282 C CA . PHE A 1 160 ? -3.526 2.863 -1.961 1.00 86.44 160 PHE A CA 1
ATOM 1283 C C . PHE A 1 160 ? -3.654 3.152 -3.455 1.00 86.44 160 PHE A C 1
ATOM 1285 O O . PHE A 1 160 ? -4.542 2.653 -4.141 1.00 86.44 160 PHE A O 1
ATOM 1292 N N . GLY A 1 161 ? -2.752 3.966 -3.981 1.00 86.06 161 GLY A N 1
ATOM 1293 C CA . GLY A 1 161 ? -2.703 4.282 -5.406 1.00 86.06 161 GLY A CA 1
ATOM 1294 C C . GLY A 1 161 ? -1.547 5.211 -5.732 1.00 86.06 161 GLY A C 1
ATOM 1295 O O . GLY A 1 161 ? -0.675 5.438 -4.894 1.00 86.06 161 GLY A O 1
ATOM 1296 N N . SER A 1 162 ? -1.515 5.724 -6.960 1.00 84.62 162 SER A N 1
ATOM 1297 C CA . SER A 1 162 ? -0.463 6.648 -7.390 1.00 84.62 162 SER A CA 1
ATOM 1298 C C . SER A 1 162 ? -0.719 8.060 -6.874 1.00 84.62 162 SER A C 1
ATOM 1300 O O . SER A 1 162 ? -1.838 8.573 -6.933 1.00 84.62 162 SER A O 1
ATOM 1302 N N . PHE A 1 163 ? 0.334 8.727 -6.409 1.00 81.88 163 PHE A N 1
ATOM 1303 C CA . PHE A 1 163 ? 0.234 10.127 -6.025 1.00 81.88 163 PHE A CA 1
ATOM 1304 C C . PHE A 1 163 ? 0.122 11.063 -7.238 1.00 81.88 163 PHE A C 1
ATOM 1306 O O . PHE A 1 163 ? -0.785 11.901 -7.281 1.00 81.88 163 PHE A O 1
ATOM 1313 N N . ALA A 1 164 ? 1.012 10.926 -8.220 1.00 81.88 164 ALA A N 1
ATOM 1314 C CA . ALA A 1 164 ? 1.185 11.857 -9.331 1.00 81.88 164 ALA A CA 1
ATOM 1315 C C . ALA A 1 164 ? 0.624 11.360 -10.671 1.00 81.88 164 ALA A C 1
ATOM 1317 O O . ALA A 1 164 ? 0.285 12.193 -11.508 1.00 81.88 164 ALA A O 1
ATOM 1318 N N . TYR A 1 165 ? 0.514 10.048 -10.885 1.00 83.25 165 TYR A N 1
ATOM 1319 C CA . TYR A 1 165 ? 0.093 9.468 -12.162 1.00 83.25 165 TYR A CA 1
ATOM 1320 C C . TYR A 1 165 ? -1.424 9.258 -12.237 1.00 83.25 165 TYR A C 1
ATOM 1322 O O . TYR A 1 165 ? -2.083 8.932 -11.242 1.00 83.25 165 TYR A O 1
ATOM 1330 N N . SER A 1 166 ? -1.976 9.450 -13.435 1.00 84.00 166 SER A N 1
ATOM 1331 C CA . SER A 1 166 ? -3.386 9.194 -13.744 1.00 84.00 166 SER A CA 1
ATOM 1332 C C . SER A 1 166 ? -3.632 7.725 -14.112 1.00 84.00 166 SER A C 1
ATOM 1334 O O . SER A 1 166 ? -2.698 6.935 -14.253 1.00 84.00 166 SER A O 1
ATOM 1336 N N . THR A 1 167 ? -4.895 7.342 -14.310 1.00 83.81 167 THR A N 1
ATOM 1337 C CA . THR A 1 167 ? -5.269 6.004 -14.811 1.00 83.81 167 THR A CA 1
ATOM 1338 C C . THR A 1 167 ? -4.761 5.681 -16.209 1.00 83.81 167 THR A C 1
ATOM 1340 O O . THR A 1 167 ? -4.730 4.504 -16.584 1.00 83.81 167 THR A O 1
ATOM 1343 N N . ASP A 1 168 ? -4.414 6.705 -16.980 1.00 83.56 168 ASP A N 1
ATOM 1344 C CA . ASP A 1 168 ? -3.882 6.559 -18.336 1.00 83.56 168 ASP A CA 1
ATOM 1345 C C . ASP A 1 168 ? -2.375 6.291 -18.315 1.00 83.56 168 ASP A C 1
ATOM 1347 O O . ASP A 1 168 ? -1.821 5.735 -19.260 1.00 83.56 168 ASP A O 1
ATOM 1351 N N . ASP A 1 169 ? -1.746 6.575 -17.174 1.00 85.31 169 ASP A N 1
ATOM 1352 C CA . ASP A 1 169 ? -0.318 6.427 -16.939 1.00 85.31 169 ASP A CA 1
ATOM 1353 C C . ASP A 1 169 ? -0.007 5.155 -16.144 1.00 85.31 169 ASP A C 1
ATOM 1355 O O . ASP A 1 169 ? 0.856 4.363 -16.523 1.00 85.31 169 ASP A O 1
ATOM 1359 N N . VAL A 1 170 ? -0.705 4.956 -15.019 1.00 87.56 170 VAL A N 1
ATOM 1360 C CA . VAL A 1 170 ? -0.459 3.867 -14.069 1.00 87.56 170 VAL A CA 1
ATOM 1361 C C . VAL A 1 170 ? -1.779 3.282 -13.574 1.00 87.56 170 VAL A C 1
ATOM 1363 O O . VAL A 1 170 ? -2.644 3.983 -13.048 1.00 87.56 170 VAL A O 1
ATOM 1366 N N . ARG A 1 171 ? -1.915 1.957 -13.677 1.00 88.25 171 ARG A N 1
ATOM 1367 C CA . ARG A 1 171 ? -3.069 1.205 -13.164 1.00 88.25 171 ARG A CA 1
ATOM 1368 C C . ARG A 1 171 ? -2.625 0.197 -12.121 1.00 88.25 171 ARG A C 1
ATOM 1370 O O . ARG A 1 171 ? -1.784 -0.652 -12.399 1.00 88.25 171 ARG A O 1
ATOM 1377 N N . TYR A 1 172 ? -3.209 0.272 -10.932 1.00 89.38 172 TYR A N 1
ATOM 1378 C CA . TYR A 1 172 ? -2.991 -0.728 -9.892 1.00 89.38 172 TYR A CA 1
ATOM 1379 C C . TYR A 1 172 ? -3.997 -1.863 -10.031 1.00 89.38 172 TYR A C 1
ATOM 1381 O O . TYR A 1 172 ? -5.177 -1.624 -10.275 1.00 89.38 172 TYR A O 1
ATOM 1389 N N . GLN A 1 173 ? -3.536 -3.095 -9.840 1.00 89.12 173 GLN A N 1
ATOM 1390 C CA . GLN A 1 173 ? -4.413 -4.255 -9.760 1.00 89.12 173 GLN A CA 1
ATOM 1391 C C . GLN A 1 173 ? -3.901 -5.280 -8.752 1.00 89.12 173 GLN A C 1
ATOM 1393 O O . GLN A 1 173 ? -2.699 -5.420 -8.523 1.00 89.12 173 GLN A O 1
ATOM 1398 N N . TRP A 1 174 ? -4.824 -6.030 -8.161 1.00 89.81 174 TRP A N 1
ATOM 1399 C CA . TRP A 1 174 ? -4.506 -7.141 -7.275 1.00 89.81 174 TRP A CA 1
ATOM 1400 C C . TRP A 1 174 ? -3.990 -8.337 -8.074 1.00 89.81 174 TRP A C 1
ATOM 1402 O O . TRP A 1 174 ? -4.707 -8.887 -8.908 1.00 89.81 174 TRP A O 1
ATOM 1412 N N . ARG A 1 175 ? -2.746 -8.756 -7.810 1.00 89.81 175 ARG A N 1
ATOM 1413 C CA . ARG A 1 175 ? -2.048 -9.798 -8.578 1.00 89.81 175 ARG A CA 1
ATOM 1414 C C . ARG A 1 175 ? -2.828 -11.108 -8.737 1.00 89.81 175 ARG A C 1
ATOM 1416 O O . ARG A 1 175 ? -2.811 -11.684 -9.818 1.00 89.81 175 ARG A O 1
ATOM 1423 N N . TYR A 1 176 ? -3.436 -11.601 -7.664 1.00 88.50 176 TYR A N 1
ATOM 1424 C CA . TYR A 1 176 ? -4.120 -12.898 -7.629 1.00 88.50 176 TYR A CA 1
ATOM 1425 C C . TYR A 1 176 ? -5.642 -12.737 -7.505 1.00 88.50 176 TYR A C 1
ATOM 1427 O O . TYR A 1 176 ? -6.345 -13.678 -7.139 1.00 88.50 176 TYR A O 1
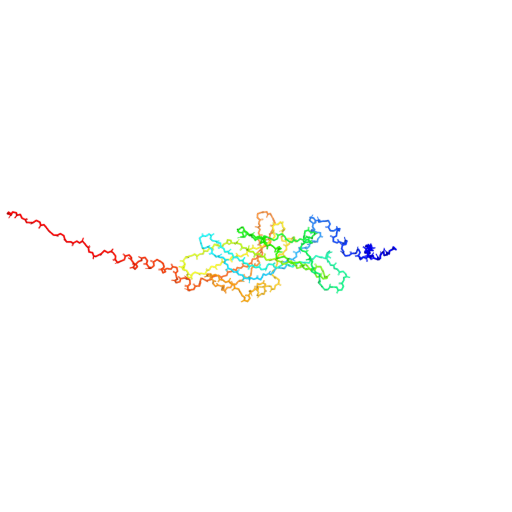ATOM 1435 N N . GLY A 1 177 ? -6.157 -11.533 -7.777 1.00 83.81 177 GLY A N 1
ATOM 1436 C CA . GLY A 1 177 ? -7.572 -11.221 -7.621 1.00 83.81 177 GLY A CA 1
ATOM 1437 C C . GLY A 1 177 ? -8.063 -11.278 -6.162 1.00 83.81 177 GLY A C 1
ATOM 1438 O O . GLY A 1 177 ? -7.257 -11.329 -5.228 1.00 83.81 177 GLY A O 1
ATOM 1439 N N . PRO A 1 178 ? -9.392 -11.264 -5.950 1.00 73.19 178 PRO A N 1
ATOM 1440 C CA . PRO A 1 178 ? -10.017 -11.062 -4.638 1.00 73.19 178 PRO A CA 1
ATOM 1441 C C . PRO A 1 178 ? -9.719 -12.151 -3.597 1.00 73.19 178 PRO A C 1
ATOM 1443 O O . PRO A 1 178 ? -9.804 -11.875 -2.407 1.00 73.19 178 PRO A O 1
ATOM 1446 N N . GLY A 1 179 ? -9.361 -13.368 -4.020 1.00 75.25 179 GLY A N 1
ATOM 1447 C CA . GLY A 1 179 ? -9.169 -14.510 -3.117 1.00 75.25 179 GLY A CA 1
ATOM 1448 C C . GLY A 1 179 ? -7.720 -14.841 -2.749 1.00 75.25 179 GLY A C 1
ATOM 1449 O O . GLY A 1 179 ? -7.515 -15.680 -1.880 1.00 75.25 179 GLY A O 1
ATOM 1450 N N . GLY A 1 180 ? -6.717 -14.234 -3.400 1.00 83.62 180 GLY A N 1
ATOM 1451 C CA . GLY A 1 180 ? -5.315 -14.664 -3.244 1.00 83.62 180 GLY A CA 1
ATOM 1452 C C . GLY A 1 180 ? -4.288 -13.551 -3.054 1.00 83.62 180 GLY A C 1
ATOM 1453 O O . GLY A 1 180 ? -3.117 -13.832 -2.819 1.00 83.62 180 GLY A O 1
ATOM 1454 N N . SER A 1 181 ? -4.686 -12.284 -3.191 1.00 87.62 181 SER A N 1
ATOM 1455 C CA . SER A 1 181 ? -3.752 -11.151 -3.136 1.00 87.62 181 SER A CA 1
ATOM 1456 C C . SER A 1 181 ? -3.397 -10.686 -1.725 1.00 87.62 181 SER A C 1
ATOM 1458 O O . SER A 1 181 ? -2.451 -9.912 -1.576 1.00 87.62 181 SER A O 1
ATOM 1460 N N . ILE A 1 182 ? -4.125 -11.156 -0.711 1.00 88.75 182 ILE A N 1
ATOM 1461 C CA . ILE A 1 182 ? -3.789 -10.958 0.698 1.00 88.75 182 ILE A CA 1
ATOM 1462 C C . ILE A 1 182 ? -3.439 -12.310 1.303 1.00 88.75 182 ILE A C 1
ATOM 1464 O O . ILE A 1 182 ? -4.254 -13.227 1.334 1.00 88.75 182 ILE A O 1
ATOM 1468 N N . GLU A 1 183 ? -2.211 -12.409 1.788 1.00 89.44 183 GLU A N 1
ATOM 1469 C CA . GLU A 1 183 ? -1.661 -13.580 2.452 1.00 89.44 183 GLU A CA 1
ATOM 1470 C C . GLU A 1 183 ? -1.581 -13.296 3.955 1.00 89.44 183 GLU A C 1
ATOM 1472 O O . GLU A 1 183 ? -0.944 -12.330 4.377 1.00 89.44 183 GLU A O 1
ATOM 1477 N N . LEU A 1 184 ? -2.221 -14.121 4.780 1.00 89.25 184 LEU A N 1
ATOM 1478 C CA . LEU A 1 184 ? -2.103 -14.013 6.232 1.00 89.25 184 LEU A CA 1
ATOM 1479 C C . LEU A 1 184 ? -0.898 -14.823 6.700 1.00 89.25 184 LEU A C 1
ATOM 1481 O O . LEU A 1 184 ? -0.756 -15.995 6.354 1.00 89.25 184 LEU A O 1
ATOM 1485 N N . ALA A 1 185 ? -0.033 -14.209 7.500 1.00 87.56 185 ALA A N 1
ATOM 1486 C CA . ALA A 1 185 ? 1.062 -14.929 8.123 1.00 87.56 185 ALA A CA 1
ATOM 1487 C C . ALA A 1 185 ? 0.542 -16.052 9.042 1.00 87.56 185 ALA A C 1
ATOM 1489 O O . ALA A 1 185 ? -0.424 -15.828 9.771 1.00 87.56 185 ALA A O 1
ATOM 1490 N N . PRO A 1 186 ? 1.200 -17.226 9.091 1.00 84.62 186 PRO A N 1
ATOM 1491 C CA . PRO A 1 186 ? 0.813 -18.302 10.010 1.00 84.62 186 PRO A CA 1
ATOM 1492 C C . PRO A 1 186 ? 0.826 -17.863 11.479 1.00 84.62 186 PRO A C 1
ATOM 1494 O O . PRO A 1 186 ? 0.035 -18.329 12.290 1.00 84.62 186 PRO A O 1
ATOM 1497 N N . ASP A 1 187 ? 1.726 -16.939 11.812 1.00 85.00 187 ASP A N 1
ATOM 1498 C CA . ASP A 1 187 ? 1.896 -16.338 13.128 1.00 85.00 187 ASP A CA 1
ATOM 1499 C C . ASP A 1 187 ? 1.197 -14.973 13.255 1.00 85.00 187 ASP A C 1
ATOM 1501 O O . ASP A 1 187 ? 1.643 -14.133 14.040 1.00 85.00 187 ASP A O 1
ATOM 1505 N N . LEU A 1 188 ? 0.122 -14.735 12.486 1.00 84.44 188 LEU A N 1
ATOM 1506 C CA . LEU A 1 188 ? -0.633 -13.480 12.503 1.00 84.44 188 LEU A CA 1
ATOM 1507 C C . LEU A 1 188 ? -1.043 -13.108 13.932 1.00 84.44 188 LEU A C 1
ATOM 1509 O O . LEU A 1 188 ? -1.824 -13.799 14.588 1.00 84.44 188 LEU A O 1
ATOM 1513 N N . ARG A 1 189 ? -0.539 -11.966 14.403 1.00 79.38 189 ARG A N 1
ATOM 1514 C CA . ARG A 1 189 ? -0.876 -11.434 15.727 1.00 79.38 189 ARG A CA 1
ATOM 1515 C C . ARG A 1 189 ? -1.956 -10.371 15.608 1.00 79.38 189 ARG A C 1
ATOM 1517 O O . ARG A 1 189 ? -1.739 -9.337 14.979 1.00 79.38 189 ARG A O 1
ATOM 1524 N N . LEU A 1 190 ? -3.081 -10.622 16.267 1.00 82.56 190 LEU A N 1
ATOM 1525 C CA . LEU A 1 190 ? -4.164 -9.662 16.454 1.00 82.56 190 LEU A CA 1
ATOM 1526 C C . LEU A 1 190 ? -4.282 -9.332 17.947 1.00 82.56 190 LEU A C 1
ATOM 1528 O O . LEU A 1 190 ? -4.301 -10.252 18.773 1.00 82.56 190 LEU A O 1
ATOM 1532 N N . SER A 1 191 ? -4.335 -8.043 18.296 1.00 74.62 191 SER A N 1
ATOM 1533 C CA . SER A 1 191 ? -4.404 -7.597 19.695 1.00 74.62 191 SER A CA 1
ATOM 1534 C C . SER A 1 191 ? -5.798 -7.806 20.304 1.00 74.62 191 SER A C 1
ATOM 1536 O O . SER A 1 191 ? -5.994 -8.706 21.120 1.00 74.62 191 SER A O 1
ATOM 1538 N N . GLN A 1 192 ? -6.766 -6.978 19.900 1.00 74.56 192 GLN A N 1
ATOM 1539 C CA . GLN A 1 192 ? -8.079 -6.835 20.548 1.00 74.56 192 GLN A CA 1
ATOM 1540 C C . GLN A 1 192 ? -9.269 -7.240 19.651 1.00 74.56 192 GLN A C 1
ATOM 1542 O O . GLN A 1 192 ? -10.362 -7.485 20.161 1.00 74.56 192 GLN A O 1
ATOM 1547 N N . PHE A 1 193 ? -9.050 -7.363 18.339 1.00 78.75 193 PHE A N 1
ATOM 1548 C CA . PHE A 1 193 ? -10.061 -7.750 17.352 1.00 78.75 193 PHE A CA 1
ATOM 1549 C C . PHE A 1 193 ? -9.687 -9.063 16.668 1.00 78.75 193 PHE A C 1
ATOM 1551 O O . PHE A 1 193 ? -8.510 -9.368 16.501 1.00 78.75 193 PHE A O 1
ATOM 1558 N N . ASP A 1 194 ? -10.694 -9.808 16.239 1.00 81.94 194 ASP A N 1
ATOM 1559 C CA . ASP A 1 194 ? -10.571 -10.905 15.296 1.00 81.94 194 ASP A CA 1
ATOM 1560 C C . ASP A 1 194 ? -10.856 -10.402 13.877 1.00 81.94 194 ASP A C 1
ATOM 1562 O O . ASP A 1 194 ? -11.756 -9.587 13.648 1.00 81.94 194 ASP A O 1
ATOM 1566 N N . LEU A 1 195 ? -10.068 -10.896 12.924 1.00 83.19 195 LEU A N 1
ATOM 1567 C CA . LEU A 1 195 ? -10.238 -10.623 11.505 1.00 83.19 195 LEU A CA 1
ATOM 1568 C C . LEU A 1 195 ? -11.327 -11.548 10.949 1.00 83.19 195 LEU A C 1
ATOM 1570 O O . LEU A 1 195 ? -11.127 -12.757 10.868 1.00 83.19 195 LEU A O 1
ATOM 1574 N N . VAL A 1 196 ? -12.473 -10.981 10.572 1.00 83.94 196 VAL A N 1
ATOM 1575 C CA . VAL A 1 196 ? -13.637 -11.731 10.067 1.00 83.94 196 VAL A CA 1
ATOM 1576 C C . VAL A 1 196 ? -13.563 -11.925 8.553 1.00 83.94 196 VAL A C 1
ATOM 1578 O O . VAL A 1 196 ? -13.961 -12.965 8.037 1.00 83.94 196 VAL A O 1
ATOM 1581 N N . GLY A 1 197 ? -13.042 -10.934 7.831 1.00 81.44 197 GLY A N 1
ATOM 1582 C CA . GLY A 1 197 ? -12.949 -10.975 6.377 1.00 81.44 197 GLY A CA 1
ATOM 1583 C C . GLY A 1 197 ? -12.180 -9.791 5.812 1.00 81.44 197 GLY A C 1
ATOM 1584 O O . GLY A 1 197 ? -11.946 -8.800 6.507 1.00 81.44 197 GLY A O 1
ATOM 1585 N N . PHE A 1 198 ? -11.766 -9.905 4.550 1.00 83.50 198 PHE A N 1
ATOM 1586 C CA . PHE A 1 198 ? -10.978 -8.869 3.885 1.00 83.50 198 PHE A CA 1
ATOM 1587 C C . PHE A 1 198 ? -11.273 -8.745 2.377 1.00 83.50 198 PHE A C 1
ATOM 1589 O O . PHE A 1 198 ? -10.422 -9.077 1.551 1.00 83.50 198 PHE A O 1
ATOM 1596 N N . PRO A 1 199 ? -12.479 -8.317 1.960 1.00 83.44 199 PRO A N 1
ATOM 1597 C CA . PRO A 1 199 ? -12.788 -8.212 0.540 1.00 83.44 199 PRO A CA 1
ATOM 1598 C C . PRO A 1 199 ? -11.907 -7.156 -0.141 1.00 83.44 199 PRO A C 1
ATOM 1600 O O . PRO A 1 199 ? -11.673 -6.060 0.382 1.00 83.44 199 PRO A O 1
ATOM 1603 N N . LEU A 1 200 ? -11.417 -7.503 -1.332 1.00 82.12 200 LEU A N 1
ATOM 1604 C CA . LEU A 1 200 ? -10.611 -6.613 -2.163 1.00 82.12 200 LEU A CA 1
ATOM 1605 C C . LEU A 1 200 ? -11.518 -5.800 -3.079 1.00 82.12 200 LEU A C 1
ATOM 1607 O O . LEU A 1 200 ? -12.437 -6.338 -3.695 1.00 82.12 200 LEU A O 1
ATOM 1611 N N . THR A 1 201 ? -11.223 -4.514 -3.216 1.00 75.25 201 THR A N 1
ATOM 1612 C CA . THR A 1 201 ? -12.008 -3.590 -4.035 1.00 75.25 201 THR A CA 1
ATOM 1613 C C . THR A 1 201 ? -11.083 -2.721 -4.873 1.00 75.25 201 THR A C 1
ATOM 1615 O O . THR A 1 201 ? -10.215 -2.036 -4.337 1.00 75.25 201 THR A O 1
ATOM 1618 N N . ASN A 1 202 ? -11.293 -2.688 -6.184 1.00 73.56 202 ASN A N 1
ATOM 1619 C CA . ASN A 1 202 ? -10.652 -1.693 -7.039 1.00 73.56 202 ASN A CA 1
ATOM 1620 C C . ASN A 1 202 ? -11.609 -0.514 -7.191 1.00 73.56 202 ASN A C 1
ATOM 1622 O O . ASN A 1 202 ? -12.749 -0.700 -7.607 1.00 73.56 202 ASN A O 1
ATOM 1626 N N . TYR A 1 203 ? -11.152 0.685 -6.848 1.00 70.88 203 TYR A N 1
ATOM 1627 C CA . TYR A 1 203 ? -11.939 1.906 -6.926 1.00 70.88 203 TYR A CA 1
ATOM 1628 C C . TYR A 1 203 ? -11.260 2.908 -7.861 1.00 70.88 203 TYR A C 1
ATOM 1630 O O . TYR A 1 203 ? -10.141 3.362 -7.634 1.00 70.88 203 TYR A O 1
ATOM 1638 N N . THR A 1 204 ? -11.934 3.291 -8.934 1.00 66.94 204 THR A N 1
ATOM 1639 C CA . THR A 1 204 ? -11.505 4.420 -9.762 1.00 66.94 204 THR A CA 1
ATOM 1640 C C . THR A 1 204 ? -12.204 5.672 -9.262 1.00 66.94 204 THR A C 1
ATOM 1642 O O . THR A 1 204 ? -13.427 5.756 -9.263 1.00 66.94 204 THR A O 1
ATOM 1645 N N . GLY A 1 205 ? -11.416 6.637 -8.790 1.00 63.34 205 GLY A N 1
ATOM 1646 C CA . GLY A 1 205 ? -11.917 7.904 -8.277 1.00 63.34 205 GLY A CA 1
ATOM 1647 C C . GLY A 1 205 ? -11.320 9.074 -9.040 1.00 63.34 205 GLY A C 1
ATOM 1648 O O . GLY A 1 205 ? -10.170 9.038 -9.471 1.00 63.34 205 GLY A O 1
ATOM 1649 N N . ILE A 1 206 ? -12.081 10.150 -9.178 1.00 62.12 206 ILE A N 1
ATOM 1650 C CA . ILE A 1 206 ? -11.541 11.423 -9.656 1.00 62.12 206 ILE A CA 1
ATOM 1651 C C . ILE A 1 206 ? -11.026 12.166 -8.422 1.00 62.12 206 ILE A C 1
ATOM 1653 O O . ILE A 1 206 ? -11.791 12.466 -7.506 1.00 62.12 206 ILE A O 1
ATOM 1657 N N . VAL A 1 207 ? -9.718 12.413 -8.352 1.00 59.81 207 VAL A N 1
ATOM 1658 C CA . VAL A 1 207 ? -9.101 13.176 -7.256 1.00 59.81 207 VAL A CA 1
ATOM 1659 C C . VAL A 1 207 ? -8.834 14.583 -7.775 1.00 59.81 207 VAL A C 1
ATOM 1661 O O . VAL A 1 207 ? -8.129 14.699 -8.768 1.00 59.81 207 VAL A O 1
ATOM 1664 N N . LYS A 1 208 ? -9.379 15.611 -7.095 1.00 50.47 208 LYS A N 1
ATOM 1665 C CA . LYS A 1 208 ? -9.283 17.061 -7.406 1.00 50.47 208 LYS A CA 1
ATOM 1666 C C . LYS A 1 208 ? -8.280 17.401 -8.528 1.00 50.47 208 LYS A C 1
ATOM 1668 O O . LYS A 1 208 ? -7.080 17.510 -8.283 1.00 50.47 208 LYS A O 1
ATOM 1673 N N . GLY A 1 209 ? -8.826 17.577 -9.728 1.00 54.75 209 GLY A N 1
ATOM 1674 C CA . GLY A 1 209 ? -8.130 17.722 -11.006 1.00 54.75 209 GLY A CA 1
ATOM 1675 C C . GLY A 1 209 ? -8.841 16.858 -12.052 1.00 54.75 209 GLY A C 1
ATOM 1676 O O . GLY A 1 209 ? -9.378 15.811 -11.700 1.00 54.75 209 GLY A O 1
ATOM 1677 N N . ASP A 1 210 ? -8.867 17.277 -13.317 1.00 57.50 210 ASP A N 1
ATOM 1678 C CA . ASP A 1 210 ? -9.626 16.621 -14.405 1.00 57.50 210 ASP A CA 1
ATOM 1679 C C . ASP A 1 210 ? -9.120 15.211 -14.789 1.00 57.50 210 ASP A C 1
ATOM 1681 O O . ASP A 1 210 ? -9.533 14.644 -15.796 1.00 57.50 210 ASP A O 1
ATOM 1685 N N . HIS A 1 211 ? -8.237 14.611 -13.987 1.00 65.69 211 HIS A N 1
ATOM 1686 C CA . HIS A 1 211 ? -7.650 13.301 -14.246 1.00 65.69 211 HIS A CA 1
ATOM 1687 C C . HIS A 1 211 ? -8.158 12.263 -13.243 1.00 65.69 211 HIS A C 1
ATOM 1689 O O . HIS A 1 211 ? -8.022 12.414 -12.023 1.00 65.69 211 HIS A O 1
ATOM 1695 N N . SER A 1 212 ? -8.696 11.158 -13.759 1.00 67.69 212 SER A N 1
ATOM 1696 C CA . SER A 1 212 ? -9.023 9.985 -12.958 1.00 67.69 212 SER A CA 1
ATOM 1697 C C . SER A 1 212 ? -7.754 9.366 -12.373 1.00 67.69 212 SER A C 1
ATOM 1699 O O . SER A 1 212 ? -6.747 9.183 -13.061 1.00 67.69 212 SER A O 1
ATOM 1701 N N . LYS A 1 213 ? -7.814 8.998 -11.091 1.00 73.69 213 LYS A N 1
ATOM 1702 C CA . LYS A 1 213 ? -6.786 8.208 -10.409 1.00 73.69 213 LYS A CA 1
ATOM 1703 C C . LYS A 1 213 ? -7.377 6.867 -9.995 1.00 73.69 213 LYS A C 1
ATOM 1705 O O . LYS A 1 213 ? -8.487 6.778 -9.470 1.00 73.69 213 LYS A O 1
ATOM 1710 N N . MET A 1 214 ? -6.628 5.797 -10.228 1.00 72.06 214 MET A N 1
ATOM 1711 C CA . MET A 1 214 ? -7.039 4.470 -9.790 1.00 72.06 214 MET A CA 1
ATOM 1712 C C . MET A 1 214 ? -6.503 4.228 -8.386 1.00 72.06 214 MET A C 1
ATOM 1714 O O . MET A 1 214 ? -5.292 4.242 -8.161 1.00 72.06 214 MET A O 1
ATOM 1718 N N . MET A 1 215 ? -7.419 3.990 -7.456 1.00 71.88 215 MET A N 1
ATOM 1719 C CA . MET A 1 215 ? -7.121 3.581 -6.095 1.00 71.88 215 MET A CA 1
ATOM 1720 C C . MET A 1 215 ? -7.476 2.102 -5.950 1.00 71.88 215 MET A C 1
ATOM 1722 O O . MET A 1 215 ? -8.598 1.672 -6.194 1.00 71.88 215 MET A O 1
ATOM 1726 N N . SER A 1 216 ? -6.513 1.284 -5.561 1.00 73.19 216 SER A N 1
ATOM 1727 C CA . SER A 1 216 ? -6.797 -0.082 -5.138 1.00 73.19 216 SER A CA 1
ATOM 1728 C C . SER A 1 216 ? -6.950 -0.093 -3.628 1.00 73.19 216 SER A C 1
ATOM 1730 O O . SER A 1 216 ? -6.174 0.521 -2.900 1.00 73.19 216 SER A O 1
ATOM 1732 N N . GLY A 1 217 ? -7.989 -0.758 -3.152 1.00 75.69 217 GLY A N 1
ATOM 1733 C CA . GLY A 1 217 ? -8.283 -0.858 -1.738 1.00 75.69 217 GLY A CA 1
ATOM 1734 C C . GLY A 1 217 ? -8.537 -2.293 -1.325 1.00 75.69 217 GLY A C 1
ATOM 1735 O O . GLY A 1 217 ? -8.927 -3.141 -2.128 1.00 75.69 217 GLY A O 1
ATOM 1736 N N . PHE A 1 218 ? -8.336 -2.568 -0.049 1.00 78.00 218 PHE A N 1
ATOM 1737 C CA . PHE A 1 218 ? -8.974 -3.708 0.589 1.00 78.00 218 PHE A CA 1
ATOM 1738 C C . PHE A 1 218 ? -9.672 -3.232 1.845 1.00 78.00 218 PHE A C 1
ATOM 1740 O O . PHE A 1 218 ? -9.230 -2.290 2.502 1.00 78.00 218 PHE A O 1
ATOM 1747 N N . GLN A 1 219 ? -10.795 -3.857 2.149 1.00 79.06 219 GLN A N 1
ATOM 1748 C CA . GLN A 1 219 ? -11.530 -3.594 3.372 1.00 79.06 219 GLN A CA 1
ATOM 1749 C C . GLN A 1 219 ? -11.178 -4.672 4.375 1.00 79.06 219 GLN A C 1
ATOM 1751 O O . GLN A 1 219 ? -11.016 -5.821 3.993 1.00 79.06 219 GLN A O 1
ATOM 1756 N N . VAL A 1 220 ? -11.052 -4.308 5.643 1.00 78.88 220 VAL A N 1
ATOM 1757 C CA . VAL A 1 220 ? -10.788 -5.233 6.740 1.00 78.88 220 VAL A CA 1
ATOM 1758 C C . VAL A 1 220 ? -11.997 -5.224 7.661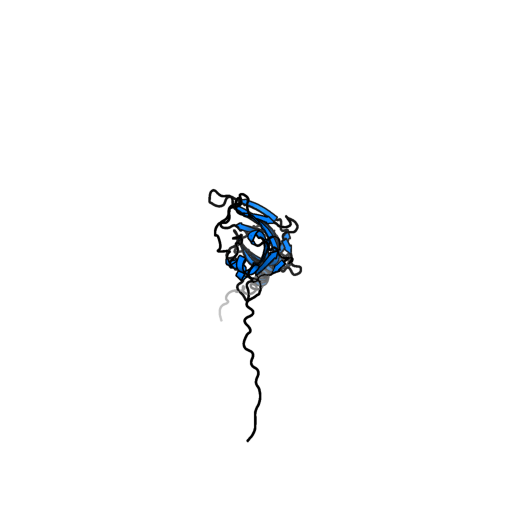 1.00 78.88 220 VAL A C 1
ATOM 1760 O O . VAL A 1 220 ? -12.352 -4.176 8.196 1.00 78.88 220 VAL A O 1
ATOM 1763 N N . PHE A 1 221 ? -12.627 -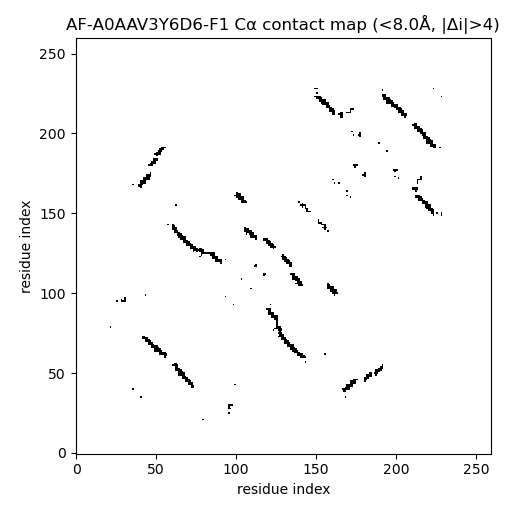6.383 7.839 1.00 80.69 221 PHE A N 1
ATOM 1764 C CA . PHE A 1 221 ? -13.744 -6.568 8.760 1.00 80.69 221 PHE A CA 1
ATOM 1765 C C . PHE A 1 221 ? -13.219 -7.082 10.094 1.00 80.69 221 PHE A C 1
ATOM 1767 O O . PHE A 1 221 ? -12.639 -8.168 10.171 1.00 80.69 221 PHE A O 1
ATOM 1774 N N . LEU A 1 222 ? -13.426 -6.292 11.139 1.00 78.56 222 LEU A N 1
ATOM 1775 C CA . LEU A 1 222 ? -12.928 -6.534 12.484 1.00 78.56 222 LEU A CA 1
ATOM 1776 C C . LEU A 1 222 ? -14.088 -6.753 13.442 1.00 78.56 222 LEU A C 1
ATOM 1778 O O . LEU A 1 222 ? -15.062 -6.005 13.425 1.00 78.56 222 LEU A O 1
ATOM 1782 N N . LYS A 1 223 ? -13.961 -7.750 14.314 1.00 81.31 223 LYS A N 1
ATOM 1783 C CA . LYS A 1 223 ? -14.921 -8.013 15.391 1.00 81.31 223 LYS A CA 1
ATOM 1784 C C . LYS A 1 223 ? -14.194 -8.106 16.720 1.00 81.31 223 LYS A C 1
ATOM 1786 O O . LYS A 1 223 ? -13.184 -8.795 16.808 1.00 81.31 223 LYS A O 1
ATOM 1791 N N . ALA A 1 224 ? -14.655 -7.395 17.746 1.00 76.06 224 ALA A N 1
ATOM 1792 C CA . ALA A 1 224 ? -13.949 -7.390 19.024 1.00 76.06 224 ALA A CA 1
ATOM 1793 C C . ALA A 1 224 ? -13.953 -8.789 19.664 1.00 76.06 224 ALA A C 1
ATOM 1795 O O . ALA A 1 224 ? -14.949 -9.519 19.613 1.00 76.06 224 ALA A O 1
ATOM 1796 N N . ARG A 1 225 ? -12.841 -9.166 20.304 1.00 76.00 225 ARG A N 1
ATOM 1797 C CA . ARG A 1 225 ? -12.751 -10.434 21.038 1.00 76.00 225 ARG A CA 1
ATOM 1798 C C . ARG A 1 225 ? -13.659 -10.407 22.260 1.00 76.00 225 ARG A C 1
ATOM 1800 O O . ARG A 1 225 ? -13.489 -9.571 23.150 1.00 76.00 225 ARG A O 1
ATOM 1807 N N . ALA A 1 226 ? -14.538 -11.403 22.372 1.00 63.47 226 ALA A N 1
ATOM 1808 C CA . ALA A 1 226 ? -15.495 -11.526 23.475 1.00 63.47 226 ALA A CA 1
ATOM 1809 C C . ALA A 1 226 ? -14.839 -11.516 24.873 1.00 63.47 226 ALA A C 1
ATOM 1811 O O . ALA A 1 226 ? -15.437 -11.042 25.836 1.00 63.47 226 ALA A O 1
ATOM 1812 N N . LEU A 1 227 ? -13.604 -12.015 24.997 1.00 60.50 227 LEU A N 1
ATOM 1813 C CA . LEU A 1 227 ? -12.879 -12.066 26.270 1.00 60.50 227 LEU A CA 1
ATOM 1814 C C . LEU A 1 227 ? -12.384 -10.680 26.730 1.00 60.50 227 LEU A C 1
ATOM 1816 O O . LEU A 1 227 ? -12.427 -10.380 27.917 1.00 60.50 227 LEU A O 1
ATOM 1820 N N . VAL A 1 228 ? -11.987 -9.809 25.794 1.00 59.31 228 VAL A N 1
ATOM 1821 C CA . VAL A 1 228 ? -11.579 -8.418 26.080 1.00 59.31 228 VAL A CA 1
ATOM 1822 C C . VAL A 1 228 ? -12.806 -7.537 26.317 1.00 59.31 228 VAL A C 1
ATOM 1824 O O . VAL A 1 228 ? -12.825 -6.733 27.249 1.00 59.31 228 VAL A O 1
ATOM 1827 N N . ALA A 1 229 ? -13.861 -7.744 25.525 1.00 57.34 229 ALA A N 1
ATOM 1828 C CA . ALA A 1 229 ? -15.156 -7.086 25.679 1.00 57.34 229 ALA A CA 1
ATOM 1829 C C . ALA A 1 229 ? -15.771 -7.285 27.075 1.00 57.34 229 ALA A C 1
ATOM 1831 O O . ALA A 1 229 ? -16.411 -6.376 27.589 1.00 57.34 229 ALA A O 1
ATOM 1832 N N . ARG A 1 230 ? -15.554 -8.446 27.710 1.00 53.81 230 ARG A N 1
ATOM 1833 C CA . ARG A 1 230 ? -16.028 -8.727 29.075 1.00 53.81 230 ARG A CA 1
ATOM 1834 C C . ARG A 1 230 ? -15.187 -8.078 30.170 1.00 53.81 230 ARG A C 1
ATOM 1836 O O . ARG A 1 230 ? -15.717 -7.859 31.247 1.00 53.81 230 ARG A O 1
ATOM 1843 N N . LEU A 1 231 ? -13.916 -7.760 29.924 1.00 54.44 231 LEU A N 1
ATOM 1844 C CA . LEU A 1 231 ? -13.031 -7.158 30.930 1.00 54.44 231 LEU A CA 1
ATOM 1845 C C . LEU A 1 231 ? -13.182 -5.631 31.018 1.00 54.44 231 LEU A C 1
ATOM 1847 O O . LEU A 1 231 ? -13.116 -5.095 32.120 1.00 54.44 231 LEU A O 1
ATOM 1851 N N . LYS A 1 232 ? -13.448 -4.938 29.897 1.00 52.50 232 LYS A N 1
ATOM 1852 C CA . LYS A 1 232 ? -13.702 -3.479 29.882 1.00 52.50 232 LYS A CA 1
ATOM 1853 C C . LYS A 1 232 ? -14.841 -3.026 30.836 1.00 52.50 232 LYS A C 1
ATOM 1855 O O . LYS A 1 232 ? -14.628 -2.056 31.551 1.00 52.50 232 LYS A O 1
ATOM 1860 N N . PRO A 1 233 ? -16.006 -3.701 30.932 1.00 52.62 233 PRO A N 1
ATOM 1861 C CA . PRO A 1 233 ? -17.061 -3.317 31.877 1.00 52.62 233 PRO A CA 1
ATOM 1862 C C . PRO A 1 233 ? -16.806 -3.773 33.324 1.00 52.62 233 PRO A C 1
ATOM 1864 O O . PRO A 1 233 ? -17.455 -3.280 34.245 1.00 52.62 233 PRO A O 1
ATOM 1867 N N . VAL A 1 234 ? -15.868 -4.696 33.574 1.00 50.03 234 VAL A N 1
ATOM 1868 C CA . VAL A 1 234 ? -15.606 -5.192 34.940 1.00 50.03 234 VAL A CA 1
ATOM 1869 C C . VAL A 1 234 ? -14.958 -4.109 35.804 1.00 50.03 234 VAL A C 1
ATOM 1871 O O . VAL A 1 234 ? -15.251 -4.036 36.994 1.00 50.03 234 VAL A O 1
ATOM 1874 N N . THR A 1 235 ? -14.166 -3.201 35.228 1.00 51.97 235 THR A N 1
ATOM 1875 C CA . THR A 1 235 ? -13.604 -2.063 35.976 1.00 51.97 235 THR A CA 1
ATOM 1876 C C . THR A 1 235 ? -14.662 -1.049 36.426 1.00 51.97 235 THR A C 1
ATOM 1878 O O . THR A 1 235 ? -14.503 -0.459 37.491 1.00 51.97 235 THR A O 1
ATOM 1881 N N . GLU A 1 236 ? -15.774 -0.898 35.697 1.00 52.19 236 GLU A N 1
ATOM 1882 C CA . GLU A 1 236 ? -16.911 -0.069 36.140 1.00 52.19 236 GLU A CA 1
ATOM 1883 C C . GLU A 1 236 ? -17.845 -0.821 37.105 1.00 52.19 236 GLU A C 1
ATOM 1885 O O . GLU A 1 236 ? -18.337 -0.239 38.073 1.00 52.19 236 GLU A O 1
ATOM 1890 N N . GLY A 1 237 ? -18.020 -2.135 36.925 1.00 49.19 237 GLY A N 1
ATOM 1891 C CA . GLY A 1 237 ? -18.776 -2.977 37.859 1.00 49.19 237 GLY A CA 1
ATOM 1892 C C . GLY A 1 237 ? -18.129 -3.084 39.247 1.00 49.19 237 GLY A C 1
ATOM 1893 O O . GLY A 1 237 ? -18.829 -3.095 40.259 1.00 49.19 237 GLY A O 1
ATOM 1894 N N . PHE A 1 238 ? -16.794 -3.091 39.329 1.00 49.38 238 PHE A N 1
ATOM 1895 C CA . PHE A 1 238 ? -16.077 -3.105 40.610 1.00 49.38 238 PHE A CA 1
ATOM 1896 C C . PHE A 1 238 ? -16.295 -1.820 41.428 1.00 49.38 238 PHE A C 1
ATOM 1898 O O . PHE A 1 238 ? -16.417 -1.895 42.651 1.00 49.38 238 PHE A O 1
ATOM 1905 N N . LEU A 1 239 ? -16.435 -0.655 40.785 1.00 49.56 239 LEU A N 1
ATOM 1906 C CA . LEU A 1 239 ? -16.763 0.596 41.483 1.00 49.56 239 LEU A CA 1
ATOM 1907 C C . LEU A 1 239 ? -18.196 0.599 42.043 1.00 49.56 239 LEU A C 1
ATOM 1909 O O . LEU A 1 239 ? -18.424 1.140 43.123 1.00 49.56 239 LEU A O 1
ATOM 1913 N N . GLN A 1 240 ? -19.152 -0.067 41.386 1.00 49.28 240 GLN A N 1
ATOM 1914 C CA . GLN A 1 240 ? -20.512 -0.225 41.925 1.00 49.28 240 GLN A CA 1
ATOM 1915 C C . GLN A 1 240 ? -20.598 -1.212 43.098 1.00 49.28 240 GLN A C 1
ATOM 1917 O O . GLN A 1 240 ? -21.426 -1.023 43.990 1.00 49.28 240 GLN A O 1
ATOM 1922 N N . VAL A 1 241 ? -19.748 -2.244 43.130 1.00 51.47 241 VAL A N 1
ATOM 1923 C CA . VAL A 1 241 ? -19.734 -3.231 44.225 1.00 51.47 241 VAL A CA 1
ATOM 1924 C C . VAL A 1 241 ? -19.047 -2.671 45.477 1.00 51.47 241 VAL A C 1
ATOM 1926 O O . VAL A 1 241 ? -19.544 -2.876 46.582 1.00 51.47 241 VAL A O 1
ATOM 1929 N N . PHE A 1 242 ? -17.971 -1.890 45.331 1.00 49.34 242 PHE A N 1
ATOM 1930 C CA . PHE A 1 242 ? -17.302 -1.250 46.474 1.00 49.34 242 PHE A CA 1
ATOM 1931 C C . PHE A 1 242 ? -17.944 0.078 46.914 1.00 49.34 242 PHE A C 1
ATOM 1933 O O . PHE A 1 242 ? -17.807 0.462 48.073 1.00 49.34 242 PHE A O 1
ATOM 1940 N N . GLY A 1 243 ? -18.728 0.737 46.053 1.00 40.16 243 GLY A N 1
ATOM 1941 C CA . GLY A 1 243 ? -19.506 1.935 46.402 1.00 40.16 243 GLY A CA 1
ATOM 1942 C C . GLY A 1 243 ? -20.704 1.689 47.333 1.00 40.16 243 GLY A C 1
ATOM 1943 O O . GLY A 1 243 ? -21.347 2.646 47.755 1.00 40.16 243 GLY A O 1
ATOM 1944 N N . ARG A 1 244 ? -21.016 0.429 47.673 1.00 45.94 244 ARG A N 1
ATOM 1945 C CA . ARG A 1 244 ? -22.104 0.055 48.598 1.00 45.94 244 ARG A CA 1
ATOM 1946 C C . ARG A 1 244 ? -21.645 -0.434 49.977 1.00 45.94 244 ARG A C 1
ATOM 1948 O O . ARG A 1 244 ? -22.497 -0.766 50.792 1.00 45.94 244 ARG A O 1
ATOM 1955 N N . VAL A 1 245 ? -20.340 -0.454 50.267 1.00 47.44 245 VAL A N 1
ATOM 1956 C CA . VAL A 1 245 ? -19.816 -0.931 51.570 1.00 47.44 245 VAL A CA 1
ATOM 1957 C C . VAL A 1 245 ? -19.576 0.201 52.585 1.00 47.44 245 VAL A C 1
ATOM 1959 O O . VAL A 1 245 ? -19.345 -0.068 53.758 1.00 47.44 245 VAL A O 1
ATOM 1962 N N . SER A 1 246 ? -19.751 1.469 52.211 1.00 45.28 246 SER A N 1
ATOM 1963 C CA . SER A 1 246 ? -19.681 2.588 53.161 1.00 45.28 246 SER A CA 1
ATOM 1964 C C . SER A 1 246 ? -20.961 3.408 53.105 1.00 45.28 246 SER A C 1
ATOM 1966 O O . SER A 1 246 ? -21.056 4.283 52.260 1.00 45.28 246 SER A O 1
ATOM 1968 N N . ILE A 1 247 ? -21.939 3.080 53.956 1.00 42.56 247 ILE A N 1
ATOM 1969 C CA . ILE A 1 247 ? -22.870 3.967 54.694 1.00 42.56 247 ILE A CA 1
ATOM 1970 C C . ILE A 1 247 ? -23.792 3.018 55.481 1.00 42.56 247 ILE A C 1
ATOM 1972 O O . ILE A 1 2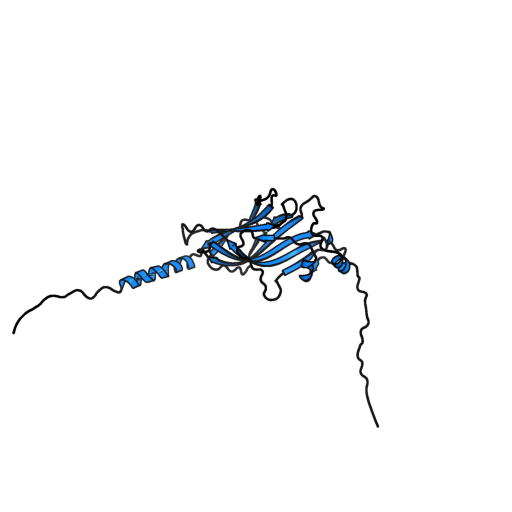47 ? -24.870 2.650 55.027 1.00 42.56 247 ILE A O 1
ATOM 1976 N N . GLN A 1 248 ? -23.351 2.564 56.655 1.00 41.53 248 GLN A N 1
ATOM 1977 C CA . GLN A 1 248 ? -24.252 2.028 57.683 1.00 41.53 248 GLN A CA 1
ATOM 1978 C C . GLN A 1 248 ? -23.564 2.026 59.054 1.00 41.53 248 GLN A C 1
ATOM 1980 O O . GLN A 1 248 ? -23.239 0.981 59.595 1.00 41.53 248 GLN A O 1
ATOM 1985 N N . SER A 1 249 ? -23.327 3.220 59.608 1.00 35.69 249 SER A N 1
ATOM 1986 C CA . SER A 1 249 ? -23.310 3.456 61.064 1.00 35.69 249 SER A CA 1
ATOM 1987 C C . SER A 1 249 ? -22.990 4.923 61.366 1.00 35.69 249 SER A C 1
ATOM 1989 O O . SER A 1 249 ? -21.818 5.274 61.462 1.00 35.69 249 SER A O 1
ATOM 1991 N N . ALA A 1 250 ? -24.013 5.776 61.494 1.00 38.12 250 ALA A N 1
ATOM 1992 C CA . ALA A 1 250 ? -24.028 6.923 62.420 1.00 38.12 250 ALA A CA 1
ATOM 1993 C C . ALA A 1 250 ? -25.307 7.764 62.239 1.00 38.12 250 ALA A C 1
ATOM 1995 O O . ALA A 1 250 ? -25.255 8.879 61.735 1.00 38.12 250 ALA A O 1
ATOM 1996 N N . THR A 1 251 ? -26.458 7.257 62.686 1.00 36.72 251 THR A N 1
ATOM 1997 C CA . THR A 1 251 ? -27.594 8.120 63.060 1.00 36.72 251 THR A CA 1
ATOM 1998 C C . THR A 1 251 ? -28.349 7.505 64.231 1.00 36.72 251 THR A C 1
ATOM 2000 O O . THR A 1 251 ? -29.254 6.702 64.033 1.00 36.72 251 THR A O 1
ATOM 2003 N N . SER A 1 252 ? -27.980 7.906 65.447 1.00 30.95 252 SER A N 1
ATOM 2004 C CA . SER A 1 252 ? -28.918 8.035 66.568 1.00 30.95 252 SER A CA 1
ATOM 2005 C C . SER A 1 252 ? -28.299 8.919 67.658 1.00 30.95 252 SER A C 1
ATOM 2007 O O . SER A 1 252 ? -27.502 8.452 68.470 1.00 30.95 252 SER A O 1
ATOM 2009 N N . SER A 1 253 ? -28.666 10.200 67.677 1.00 35.53 253 SER A N 1
ATOM 2010 C CA . SER A 1 253 ? -28.811 10.934 68.942 1.00 35.53 253 SER A CA 1
ATOM 2011 C C . SER A 1 253 ? -30.198 10.622 69.511 1.00 35.53 253 SER A C 1
ATOM 2013 O O . SER A 1 253 ? -31.121 10.359 68.734 1.00 35.53 253 SER A O 1
ATOM 2015 N N . PRO A 1 254 ? -30.365 10.676 70.840 1.00 39.91 254 PRO A N 1
ATOM 2016 C CA . PRO A 1 254 ? -31.286 11.693 71.338 1.00 39.91 254 PRO A CA 1
ATOM 2017 C C . PRO A 1 254 ? -30.809 12.441 72.595 1.00 39.91 254 PRO A C 1
ATOM 2019 O O . PRO A 1 254 ? -29.813 12.120 73.235 1.00 39.91 254 PRO A O 1
ATOM 2022 N N . GLU A 1 255 ? -31.567 13.504 72.833 1.00 36.56 255 GLU A N 1
ATOM 2023 C CA . GLU A 1 255 ? -31.536 14.591 73.807 1.00 36.56 255 GLU A CA 1
ATOM 2024 C C . GLU A 1 255 ? -31.315 14.282 75.301 1.00 36.56 255 GLU A C 1
ATOM 2026 O O . GLU A 1 255 ? -31.817 13.310 75.848 1.00 36.56 255 GLU A O 1
ATOM 2031 N N . LYS A 1 256 ? -30.633 15.253 75.937 1.00 39.94 256 LYS A N 1
ATOM 2032 C CA . LYS A 1 256 ? -30.885 15.920 77.236 1.00 39.94 256 LYS A CA 1
ATOM 2033 C C . LYS A 1 256 ? -31.633 15.157 78.342 1.00 39.94 256 LYS A C 1
ATOM 2035 O O . LYS A 1 256 ? -32.843 14.990 78.265 1.00 39.94 256 LYS A O 1
ATOM 2040 N N . GLU A 1 257 ? -30.975 15.059 79.500 1.00 34.28 257 GLU A N 1
ATOM 2041 C CA . GLU A 1 257 ? -31.647 15.215 80.795 1.00 34.28 257 GLU A CA 1
ATOM 2042 C C . GLU A 1 257 ? -30.772 16.012 81.782 1.00 34.28 257 GLU A C 1
ATOM 2044 O O . GLU A 1 257 ? -29.552 16.101 81.647 1.00 34.28 257 GLU A O 1
ATOM 2049 N N . ARG A 1 258 ? -31.453 16.706 82.691 1.00 39.22 258 ARG A N 1
ATOM 2050 C CA . ARG A 1 258 ? -31.067 17.895 83.460 1.00 39.22 258 ARG A CA 1
ATOM 2051 C C . ARG A 1 258 ? -30.923 17.525 84.946 1.00 39.22 258 ARG A C 1
ATOM 2053 O O . ARG A 1 258 ? -31.684 16.697 85.420 1.00 39.22 258 ARG A O 1
ATOM 2060 N N . GLU A 1 259 ? -30.033 18.230 85.655 1.00 38.25 259 GLU A N 1
ATOM 2061 C CA . GLU A 1 259 ? -29.982 18.431 87.125 1.00 38.25 259 GLU A CA 1
ATOM 2062 C C . GLU A 1 259 ? -29.791 17.213 88.063 1.00 38.25 259 GLU A C 1
ATOM 2064 O O . GLU A 1 259 ? -30.727 16.477 88.368 1.00 38.25 259 GLU A O 1
ATOM 2069 N N . ARG A 1 260 ? -28.608 17.139 88.693 1.00 34.44 260 ARG A N 1
ATOM 2070 C CA . ARG A 1 260 ? -28.409 17.421 90.132 1.00 34.44 260 ARG A CA 1
ATOM 2071 C C . ARG A 1 260 ? -26.936 17.628 90.462 1.00 34.44 260 ARG A C 1
ATOM 2073 O O . ARG A 1 260 ? -26.099 16.951 89.830 1.00 34.44 260 ARG A O 1
#

InterPro domains:
  IPR006201 Neurotransmitter-gated ion-channel [PR00252] (64-80)
  IPR006201 Neurotransmitter-gated ion-channel [PR00252] (96-107)
  IPR006201 Neurotransmitter-gated ion-channel [PR00252] (142-156)
  IPR006201 Neurotransmitter-gated ion-channel [PTHR18945] (38-201)
  IPR006202 Neurotransmitter-gated ion-channel ligand-binding domain [PF02931] (40-198)
  IPR018000 Neurotransmitter-gated ion-channel, conserved site [PS00236] (142-156)
  IPR036734 Neurotransmitter-gated ion-channel ligand-binding domain superfamily [G3DSA:2.70.170.10] (17-223)
  IPR036734 Neurotransmitter-gated ion-channel ligand-binding domain superfamily [SSF63712] (40-208)

Nearest PDB structures (foldseek):
  7qne-assembly1_A  TM=8.389E-01  e=1.886E-22  Homo sapiens
  8dd2-assembly1_B  TM=9.094E-01  e=9.485E-21  Homo sapiens
  8bhg-assembly1_A  TM=8.655E-01  e=2.387E-21  Homo sapiens
  9eqg-assembly1_A  TM=8.164E-01  e=8.366E-22  Homo sapiens
  9eqg-assembly1_D  TM=8.187E-01  e=2.138E-21  Homo sapiens

Foldseek 3Di:
DDDDDDDDDDDDDPPPDDDPPLVVLLVPLPPPPDDPVDQAAWEKAKFKEWAEKDDQDPPQQKIKTKIKIKIKTADQSNAAPDPDQKDKDDPVSVVSDDDFQKDWPQFDDWDQDPDDPFQWTWMAGNNRMIMIIGITITMGGFNADCPPPPQDKGKGKTKMFGDPDFPSHYHYDHNVAQPPRYHYDPNYYYDFWDFPDKGWDWDWDDDPDPGITTMTMIITIIHGDPVVRVVVCVVVVVCVVVVPPPDDDDDDDDDDDDDD

Organism: NCBI:txid259542

Mean predicted aligned error: 15.25 Å

Secondary structure (DSSP, 8-state):
-----------------S-TTHHHHTTS----S----SSSPEEEEEEEEEEEEEEEETTTTEEEEEEEEEEEEE-GGG---SS-SEEEE-GGGGGTS----EEETTBSS-B---SSS--EEEEEETTSEEEEEEEEEEEEE-----TTTTS-EEEEEEEEEESS--TTTEEEEETT-TTTSEEEEEEEEESSEEEEE--EEEEEEE-SSSSEEEEEEEEEEEEE-HHHHHHTTHHHHHHHHHTTSS--S-----------

pLDDT: mean 70.33, std 20.38, range [24.27, 95.25]

Radius of gyration: 31.15 Å; Cα contacts (8 Å, |Δi|>4): 454; chains: 1; bounding box: 110×37×116 Å